Protein AF-A0A285JHQ5-F1 (afdb_monomer)

Solvent-accessible surface area (backbone atoms only — not comparable to full-atom values): 15518 Å² total; per-residue (Å²): 133,87,80,84,90,86,87,87,86,83,82,87,71,88,61,82,85,64,54,74,61,33,55,48,28,53,44,24,50,44,35,23,48,50,40,49,52,50,48,45,52,46,36,54,54,38,48,73,76,44,77,86,78,56,88,68,65,79,71,80,56,65,65,57,46,53,42,34,40,70,33,60,70,28,55,61,72,56,48,54,49,52,37,74,74,29,68,72,54,52,73,59,41,71,87,83,78,69,83,89,55,71,81,44,57,68,53,52,48,54,50,50,53,50,26,52,50,26,45,51,53,33,68,74,37,58,59,44,80,75,73,85,81,42,74,65,58,51,50,51,52,50,53,53,48,54,49,49,55,44,49,54,53,55,71,60,34,46,22,38,33,37,27,32,72,41,58,53,86,76,50,52,74,71,60,55,66,73,53,74,56,94,82,69,82,62,61,50,28,34,36,54,43,33,25,66,62,48,84,70,68,57,55,40,80,52,98,62,86,70,51,74,70,50,60,74,73,44,80,64,44,30,39,39,31,18,29,86,83,72,43,82,72,47,75,33,48,53,80,76,29,47,69,54,48,66,74,64,58,74,63,41,31,32,47,49,98,88,63,50,82,45,76,112

Mean predicted aligned error: 16.33 Å

Structure (mmCIF, N/CA/C/O backbone):
data_AF-A0A285JHQ5-F1
#
_entry.id   AF-A0A285JHQ5-F1
#
loop_
_atom_site.group_PDB
_atom_site.id
_atom_site.type_symbol
_atom_site.label_atom_id
_atom_site.label_alt_id
_atom_site.label_comp_id
_atom_site.label_asym_id
_atom_site.label_entity_id
_atom_site.label_seq_id
_atom_site.pdbx_PDB_ins_code
_atom_site.Cartn_x
_atom_site.Cartn_y
_atom_site.Cartn_z
_atom_site.occupancy
_atom_site.B_iso_or_equiv
_atom_site.auth_seq_id
_atom_site.auth_comp_id
_atom_site.auth_asym_id
_atom_site.auth_atom_id
_atom_site.pdbx_PDB_model_num
ATOM 1 N N . MET A 1 1 ? -8.133 -3.133 57.552 1.00 30.38 1 MET A N 1
ATOM 2 C CA . MET A 1 1 ? -9.496 -2.631 57.273 1.00 30.38 1 MET A CA 1
ATOM 3 C C . MET A 1 1 ? -9.340 -1.215 56.734 1.00 30.38 1 MET A C 1
ATOM 5 O O . MET A 1 1 ? -8.815 -0.382 57.449 1.00 30.38 1 MET A O 1
ATOM 9 N N . THR A 1 2 ? -9.403 -1.037 55.405 1.00 29.45 2 THR A N 1
ATOM 10 C CA . THR A 1 2 ? -10.588 -0.487 54.691 1.00 29.45 2 THR A CA 1
ATOM 11 C C . THR A 1 2 ? -10.845 0.960 55.140 1.00 29.45 2 THR A C 1
ATOM 13 O O . THR A 1 2 ? -11.170 1.160 56.296 1.00 29.45 2 THR A O 1
ATOM 16 N N . MET A 1 3 ? -10.709 2.015 54.336 1.00 29.44 3 MET A N 1
ATOM 17 C CA . MET A 1 3 ? -11.160 2.192 52.958 1.00 29.44 3 MET A CA 1
ATOM 18 C C . MET A 1 3 ? -10.615 3.519 52.389 1.00 29.44 3 MET A C 1
ATOM 20 O O . MET A 1 3 ? -10.555 4.515 53.097 1.00 29.44 3 MET A O 1
ATOM 24 N N . ILE A 1 4 ? -10.337 3.486 51.083 1.00 30.64 4 ILE A N 1
ATOM 25 C CA . ILE A 1 4 ? -10.796 4.435 50.053 1.00 30.64 4 ILE A CA 1
ATOM 26 C C . ILE A 1 4 ? -10.332 5.888 50.190 1.00 30.64 4 ILE A C 1
ATOM 28 O O . ILE A 1 4 ? -10.895 6.687 50.928 1.00 30.64 4 ILE A O 1
ATOM 32 N N . ALA A 1 5 ? -9.393 6.242 49.314 1.00 27.33 5 ALA A N 1
ATOM 33 C CA . ALA A 1 5 ? -9.294 7.575 48.744 1.00 27.33 5 ALA A CA 1
ATOM 34 C C . ALA A 1 5 ? -10.379 7.746 47.661 1.00 27.33 5 ALA A C 1
ATOM 36 O O . ALA A 1 5 ? -10.398 6.965 46.705 1.00 27.33 5 ALA A O 1
ATOM 37 N N . PRO A 1 6 ? -11.255 8.759 47.754 1.00 39.59 6 PRO A N 1
ATOM 38 C CA . PRO A 1 6 ? -12.067 9.188 46.631 1.00 39.59 6 PRO A CA 1
ATOM 39 C C . PRO A 1 6 ? -11.748 10.652 46.341 1.00 39.59 6 PRO A C 1
ATOM 41 O O . PRO A 1 6 ? -12.179 11.506 47.097 1.00 39.59 6 PRO A O 1
ATOM 44 N N . LEU A 1 7 ? -11.004 10.967 45.279 1.00 27.59 7 LEU A N 1
ATOM 45 C CA . LEU A 1 7 ? -11.011 12.320 44.698 1.00 27.59 7 LEU A CA 1
ATOM 46 C C . LEU A 1 7 ? -10.253 12.349 43.370 1.00 27.59 7 LEU A C 1
ATOM 48 O O . LEU A 1 7 ? -9.163 12.892 43.264 1.00 27.59 7 LEU A O 1
ATOM 52 N N . LEU A 1 8 ? -10.872 11.782 42.336 1.00 28.70 8 LEU A N 1
ATOM 53 C CA . LEU A 1 8 ? -10.667 12.217 40.953 1.00 28.70 8 LEU A CA 1
ATOM 54 C C . LEU A 1 8 ? -12.023 12.202 40.239 1.00 28.70 8 LEU A C 1
ATOM 56 O O . LEU A 1 8 ? -12.326 11.342 39.416 1.00 28.70 8 LEU A O 1
ATOM 60 N N . LEU A 1 9 ? -12.860 13.174 40.604 1.00 32.28 9 LEU A N 1
ATOM 61 C CA . LEU A 1 9 ? -13.978 13.636 39.789 1.00 32.28 9 LEU A CA 1
ATOM 62 C C . LEU A 1 9 ? -13.569 14.972 39.178 1.00 32.28 9 LEU A C 1
ATOM 64 O O . LEU A 1 9 ? -13.591 15.997 39.853 1.00 32.28 9 LEU A O 1
ATOM 68 N N . SER A 1 10 ? -13.175 14.955 37.909 1.00 25.52 10 SER A N 1
ATOM 69 C CA . SER A 1 10 ? -13.481 16.011 36.936 1.00 25.52 10 SER A CA 1
ATOM 70 C C . SER A 1 10 ? -12.801 15.684 35.611 1.00 25.52 10 SER A C 1
ATOM 72 O O . SER A 1 10 ? -11.583 15.714 35.513 1.00 25.52 10 SER A O 1
ATOM 74 N N . LEU A 1 11 ? -13.606 15.341 34.601 1.00 27.91 11 LEU A N 1
ATOM 75 C CA . LEU A 1 11 ? -13.552 15.904 33.244 1.00 27.91 11 LEU A CA 1
ATOM 76 C C . LEU A 1 11 ? -14.603 15.199 32.374 1.00 27.91 11 LEU A C 1
ATOM 78 O O . LEU A 1 11 ? -14.501 14.024 32.023 1.00 27.91 11 LEU A O 1
ATOM 82 N N . ALA A 1 12 ? -15.652 15.955 32.069 1.00 28.86 12 ALA A N 1
ATOM 83 C CA . ALA A 1 12 ? -16.793 15.558 31.265 1.00 28.86 12 ALA A CA 1
ATOM 84 C C . ALA A 1 12 ? -16.414 15.393 29.775 1.00 28.86 12 ALA A C 1
ATOM 86 O O . ALA A 1 12 ? -16.004 16.334 29.103 1.00 28.86 12 ALA A O 1
ATOM 87 N N . ILE A 1 13 ? -16.482 14.146 29.301 1.00 46.97 13 ILE A N 1
ATOM 88 C CA . ILE A 1 13 ? -17.146 13.621 28.088 1.00 46.97 13 ILE A CA 1
ATOM 89 C C . ILE A 1 13 ? -17.412 14.650 26.954 1.00 46.97 13 ILE A C 1
ATOM 91 O O . ILE A 1 13 ? -18.090 15.652 27.124 1.00 46.97 13 ILE A O 1
ATOM 95 N N . SER A 1 14 ? -16.960 14.418 25.717 1.00 36.69 14 SER A N 1
ATOM 96 C CA . SER A 1 14 ? -17.721 13.529 24.821 1.00 36.69 14 SER A CA 1
ATOM 97 C C . SER A 1 14 ? -16.969 12.303 24.306 1.00 36.69 14 SER A C 1
ATOM 99 O O . SER A 1 14 ? -16.786 12.108 23.114 1.00 36.69 14 SER A O 1
ATOM 101 N N . THR A 1 15 ? -16.607 11.431 25.250 1.00 46.28 15 THR A N 1
ATOM 102 C CA . THR A 1 15 ? -16.645 9.958 25.137 1.00 46.28 15 THR A CA 1
ATOM 103 C C . THR A 1 15 ? -18.078 9.442 25.356 1.00 46.28 15 THR A C 1
ATOM 105 O O . THR A 1 15 ? -18.289 8.473 26.086 1.00 46.28 15 THR A O 1
ATOM 108 N N . ALA A 1 16 ? -19.087 10.154 24.844 1.00 42.16 16 ALA A N 1
ATOM 109 C CA . ALA A 1 16 ? -20.485 9.863 25.137 1.00 42.16 16 ALA A CA 1
ATOM 110 C C . ALA A 1 16 ? -20.847 8.544 24.442 1.00 42.16 16 ALA A C 1
ATOM 112 O O . ALA A 1 16 ? -21.148 8.532 23.255 1.00 42.16 16 ALA A O 1
ATOM 113 N N . GLY A 1 17 ? -20.707 7.430 25.166 1.00 54.00 17 GLY A N 1
ATOM 114 C CA . GLY A 1 17 ? -20.997 6.082 24.677 1.00 54.00 17 GLY A CA 1
ATOM 115 C C . GLY A 1 17 ? -19.965 5.006 25.030 1.00 54.00 17 GLY A C 1
ATOM 116 O O . GLY A 1 17 ? -20.356 3.846 25.073 1.00 54.00 17 GLY A O 1
ATOM 117 N N . TYR A 1 18 ? -18.703 5.353 25.331 1.00 61.62 18 TYR A N 1
ATOM 118 C CA . TYR A 1 18 ? -17.662 4.358 25.646 1.00 61.62 18 TYR A CA 1
ATOM 119 C C . TYR A 1 18 ? -17.408 4.228 27.152 1.00 61.62 18 TYR A C 1
ATOM 121 O O . TYR A 1 18 ? -17.167 5.207 27.860 1.00 61.62 18 TYR A O 1
ATOM 129 N N . SER A 1 19 ? -17.426 2.992 27.629 1.00 75.38 19 SER A N 1
ATOM 130 C CA . SER A 1 19 ? -17.035 2.564 28.966 1.00 75.38 19 SER A CA 1
ATOM 131 C C . SER A 1 19 ? -15.514 2.612 29.170 1.00 75.38 19 SER A C 1
ATOM 133 O O . SER A 1 19 ? -14.720 2.699 28.233 1.00 75.38 19 SER A O 1
ATOM 135 N N . GLN A 1 20 ? -15.082 2.546 30.432 1.00 75.62 20 GLN A N 1
ATOM 136 C CA . GLN A 1 20 ? -13.658 2.579 30.789 1.00 75.62 20 GLN A CA 1
ATOM 137 C C . GLN A 1 20 ? -12.866 1.396 30.216 1.00 75.62 20 GLN A C 1
ATOM 139 O O . GLN A 1 20 ? -11.702 1.566 29.862 1.00 75.62 20 GLN A O 1
ATOM 144 N N . SER A 1 21 ? -13.476 0.214 30.097 1.00 79.19 21 SER A N 1
ATOM 145 C CA . SER A 1 21 ? -12.841 -0.939 29.449 1.00 79.19 21 SER A CA 1
ATOM 146 C C . SER A 1 21 ? -12.605 -0.679 27.963 1.00 79.19 21 SER A C 1
ATOM 148 O O . SER A 1 21 ? -11.513 -0.936 27.475 1.00 79.19 21 SER A O 1
ATOM 150 N N . GLU A 1 22 ? -13.566 -0.074 27.268 1.00 78.50 22 GLU A N 1
ATOM 151 C CA . GLU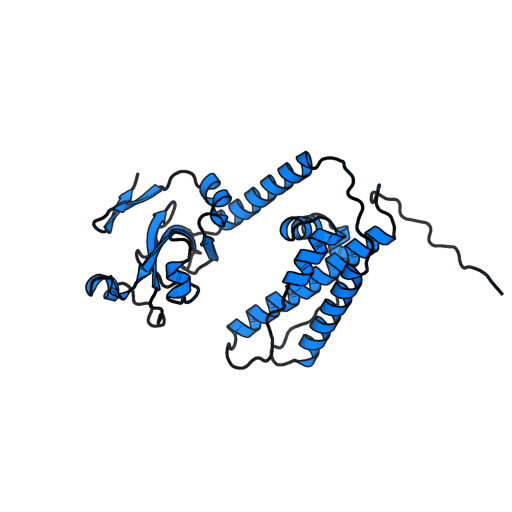 A 1 22 ? -13.452 0.256 25.841 1.00 78.50 22 GLU A CA 1
ATOM 152 C C . GLU A 1 22 ? -12.386 1.321 25.578 1.00 78.50 22 GLU A C 1
ATOM 154 O O . GLU A 1 22 ? -11.638 1.241 24.605 1.00 78.50 22 GLU A O 1
ATOM 159 N N . LEU A 1 23 ? -12.252 2.293 26.484 1.00 80.50 23 LEU A N 1
ATOM 160 C CA . LEU A 1 23 ? -11.166 3.268 26.420 1.00 80.50 23 LEU A CA 1
ATOM 161 C C . LEU A 1 23 ? -9.786 2.622 26.595 1.00 80.50 23 LEU A C 1
ATOM 163 O O . LEU A 1 23 ? -8.839 3.100 25.971 1.00 80.50 23 LEU A O 1
ATOM 167 N N . ARG A 1 24 ? -9.668 1.559 27.403 1.00 83.56 24 ARG A N 1
ATOM 168 C CA . ARG A 1 24 ? -8.423 0.782 27.528 1.00 83.56 24 ARG A CA 1
ATOM 169 C C . ARG A 1 24 ? -8.156 -0.050 26.279 1.00 83.56 24 ARG A C 1
ATOM 171 O O . ARG A 1 24 ? -7.037 -0.026 25.792 1.00 83.56 24 ARG A O 1
ATOM 178 N N . THR A 1 25 ? -9.171 -0.694 25.705 1.00 85.75 25 THR A N 1
ATOM 179 C CA . THR A 1 25 ? -9.035 -1.412 24.425 1.00 85.75 25 THR A CA 1
ATOM 180 C C . THR A 1 25 ? -8.523 -0.483 23.321 1.00 85.75 25 THR A C 1
ATOM 182 O O . THR A 1 25 ? -7.573 -0.810 22.614 1.00 85.75 25 THR A O 1
ATOM 185 N N . LEU A 1 26 ? -9.088 0.727 23.219 1.00 85.44 26 LEU A N 1
ATOM 186 C CA . LEU A 1 26 ? -8.612 1.752 22.285 1.00 85.44 26 LEU A CA 1
ATOM 187 C C . LEU A 1 26 ? -7.176 2.199 22.585 1.00 85.44 26 LEU A C 1
ATOM 189 O O . LEU A 1 26 ? -6.418 2.455 21.656 1.00 85.44 26 LEU A O 1
ATOM 193 N N . GLN A 1 27 ? -6.795 2.288 23.861 1.00 87.44 27 GLN A N 1
ATOM 194 C CA . GLN A 1 27 ? -5.430 2.623 24.268 1.00 87.44 27 GLN A CA 1
ATOM 195 C C . GLN A 1 27 ? -4.426 1.561 23.803 1.00 87.44 27 GLN A C 1
ATOM 197 O O . GLN A 1 27 ? -3.434 1.919 23.174 1.00 87.44 27 GLN A O 1
ATOM 202 N N . TYR A 1 28 ? -4.709 0.277 24.041 1.00 89.56 28 TYR A N 1
ATOM 203 C CA . TYR A 1 28 ? -3.842 -0.824 23.607 1.00 89.56 28 TYR A CA 1
ATOM 204 C C . TYR A 1 28 ? -3.674 -0.847 22.085 1.00 89.56 28 TYR A C 1
ATOM 206 O O . TYR A 1 28 ? -2.571 -1.046 21.580 1.00 89.56 28 TYR A O 1
ATOM 214 N N . ALA A 1 29 ? -4.740 -0.552 21.334 1.00 89.62 29 ALA A N 1
ATOM 215 C CA . ALA A 1 29 ? -4.661 -0.436 19.881 1.00 89.62 29 ALA A CA 1
ATOM 216 C C . ALA A 1 29 ? -3.812 0.760 19.416 1.00 89.62 29 ALA A C 1
ATOM 218 O O . ALA A 1 29 ? -3.036 0.630 18.470 1.00 89.62 29 ALA A O 1
ATOM 219 N N . VAL A 1 30 ? -3.928 1.921 20.076 1.00 90.44 30 VAL A N 1
ATOM 220 C CA . VAL A 1 30 ? -3.111 3.112 19.768 1.00 90.44 30 VAL A CA 1
ATOM 221 C C . VAL A 1 30 ? -1.638 2.854 20.062 1.00 90.44 30 VAL A C 1
ATOM 223 O O . VAL A 1 30 ? -0.790 3.189 19.237 1.00 90.44 30 VAL A O 1
ATOM 226 N N . ASN A 1 31 ? -1.337 2.224 21.195 1.00 90.88 31 ASN A N 1
ATOM 227 C CA . ASN A 1 31 ? 0.025 1.863 21.573 1.00 90.88 31 ASN A CA 1
ATOM 228 C C . ASN A 1 31 ? 0.623 0.847 20.599 1.00 90.88 31 ASN A C 1
ATOM 230 O O . ASN A 1 31 ? 1.715 1.069 20.082 1.00 90.88 31 ASN A O 1
ATOM 234 N N . SER A 1 32 ? -0.124 -0.220 20.292 1.00 91.31 32 SER A N 1
ATOM 235 C CA . SER A 1 32 ? 0.283 -1.243 19.321 1.00 91.31 32 SER A CA 1
ATOM 236 C C . SER A 1 32 ? 0.621 -0.612 17.971 1.00 91.31 32 SER A C 1
ATOM 238 O O . SER A 1 32 ? 1.670 -0.904 17.408 1.00 91.31 32 SER A O 1
ATOM 240 N N . TYR A 1 33 ? -0.214 0.319 17.494 1.00 91.31 33 TYR A N 1
ATOM 241 C CA . TYR A 1 33 ? 0.040 1.055 16.257 1.00 91.31 33 TYR A CA 1
ATOM 242 C C . TYR A 1 33 ? 1.287 1.942 16.317 1.00 91.31 33 TYR A C 1
ATOM 244 O O . TYR A 1 33 ? 2.062 1.987 15.362 1.00 91.31 33 TYR A O 1
ATOM 252 N N . ALA A 1 34 ? 1.483 2.671 17.417 1.00 89.69 34 ALA A N 1
ATOM 253 C CA . ALA A 1 34 ? 2.639 3.544 17.574 1.00 89.69 34 ALA A CA 1
ATOM 254 C C . ALA A 1 34 ? 3.946 2.737 17.545 1.00 89.69 34 ALA A C 1
ATOM 256 O O . ALA A 1 34 ? 4.858 3.075 16.786 1.00 89.69 34 ALA A O 1
ATOM 257 N N . TYR A 1 35 ? 4.004 1.631 18.296 1.00 91.25 35 TYR A N 1
ATOM 258 C CA . TYR A 1 35 ? 5.162 0.741 18.300 1.00 91.25 35 TYR A CA 1
ATOM 259 C C . TYR A 1 35 ? 5.356 0.039 16.947 1.00 91.25 35 TYR A C 1
ATOM 261 O O . TYR A 1 35 ? 6.471 0.048 16.426 1.00 91.25 35 TYR A O 1
ATOM 269 N N . SER A 1 36 ? 4.295 -0.490 16.320 1.00 91.00 36 SER A N 1
ATOM 270 C CA . SER A 1 36 ? 4.401 -1.149 15.008 1.00 91.00 36 SER A CA 1
ATOM 271 C C . SER A 1 36 ? 4.904 -0.199 13.924 1.00 91.00 36 SER A C 1
ATOM 273 O O . SER A 1 36 ? 5.753 -0.566 13.115 1.00 91.00 36 SER A O 1
ATOM 275 N N . ASN A 1 37 ? 4.394 1.038 13.905 1.00 88.31 37 ASN A N 1
ATOM 276 C CA . ASN A 1 37 ? 4.802 2.043 12.931 1.00 88.31 37 ASN A CA 1
ATOM 277 C C . ASN A 1 37 ? 6.274 2.432 13.117 1.00 88.31 37 ASN A C 1
ATOM 279 O O . ASN A 1 37 ? 6.995 2.566 12.133 1.00 88.31 37 ASN A O 1
ATOM 283 N N . ALA A 1 38 ? 6.736 2.577 14.359 1.00 87.75 38 ALA A N 1
ATOM 284 C CA . ALA A 1 38 ? 8.135 2.875 14.630 1.00 87.75 38 ALA A CA 1
ATOM 285 C C . ALA A 1 38 ? 9.074 1.722 14.250 1.00 87.75 38 ALA A C 1
ATOM 287 O O . ALA A 1 38 ? 10.107 1.969 13.634 1.00 87.75 38 ALA A O 1
ATOM 288 N N . LEU A 1 39 ? 8.702 0.473 14.556 1.00 89.19 39 LEU A N 1
ATOM 289 C CA . LEU A 1 39 ? 9.467 -0.717 14.166 1.00 89.19 39 LEU A CA 1
ATOM 290 C C . LEU A 1 39 ? 9.560 -0.852 12.640 1.00 89.19 39 LEU A C 1
ATOM 292 O O . LEU A 1 39 ? 10.637 -1.123 12.116 1.00 89.19 39 LEU A O 1
ATOM 296 N N . GLU A 1 40 ? 8.459 -0.619 11.918 1.00 88.94 40 GLU A N 1
ATOM 297 C CA . GLU A 1 40 ? 8.442 -0.666 10.451 1.00 88.94 40 GLU A CA 1
ATOM 298 C C . GLU A 1 40 ? 9.303 0.457 9.854 1.00 88.94 40 GLU A C 1
ATOM 300 O O . GLU A 1 40 ? 10.140 0.188 8.998 1.00 88.94 40 GLU A O 1
ATOM 305 N N . GLN A 1 41 ? 9.158 1.701 10.327 1.00 86.38 41 GLN A N 1
ATOM 306 C CA . GLN A 1 41 ? 9.987 2.824 9.869 1.00 86.38 41 GLN A CA 1
ATOM 307 C C . GLN A 1 41 ? 11.475 2.574 10.130 1.00 86.38 41 GLN A C 1
ATOM 309 O O . GLN A 1 41 ? 12.303 2.797 9.249 1.00 86.38 41 GLN A O 1
ATOM 314 N N . PHE A 1 42 ? 11.813 2.071 11.316 1.00 86.88 42 PHE A N 1
ATOM 315 C CA . PHE A 1 42 ? 13.184 1.748 11.679 1.00 86.88 42 PHE A CA 1
ATOM 316 C C . PHE A 1 42 ? 13.761 0.624 10.810 1.00 86.88 42 PHE A C 1
ATOM 318 O O . PHE A 1 42 ? 14.861 0.771 10.283 1.00 86.88 42 PHE A O 1
ATOM 325 N N . TYR A 1 43 ? 12.999 -0.449 10.572 1.00 87.00 43 TYR A N 1
ATOM 326 C CA . TYR A 1 43 ? 13.397 -1.522 9.660 1.00 87.00 43 TYR A CA 1
ATOM 327 C C . TYR A 1 43 ? 13.682 -0.999 8.244 1.00 87.00 43 TYR A C 1
ATOM 329 O O . TYR A 1 43 ? 14.723 -1.325 7.676 1.00 87.00 43 TYR A O 1
ATOM 337 N N . GLN A 1 44 ? 12.804 -0.153 7.689 1.00 84.94 44 GLN A N 1
ATOM 338 C CA . GLN A 1 44 ? 13.016 0.440 6.361 1.00 84.94 44 GLN A CA 1
ATOM 339 C C . GLN A 1 44 ? 14.271 1.323 6.321 1.00 84.94 44 GLN A C 1
ATOM 341 O O . GLN A 1 44 ? 15.037 1.244 5.363 1.00 84.94 44 GLN A O 1
ATOM 346 N N . ASN A 1 45 ? 14.516 2.118 7.367 1.00 84.88 45 ASN A N 1
ATOM 347 C CA . ASN A 1 45 ? 15.712 2.955 7.464 1.00 84.88 45 ASN A CA 1
ATOM 348 C C . ASN A 1 45 ? 16.995 2.109 7.520 1.00 84.88 45 ASN A C 1
ATOM 350 O O . ASN A 1 45 ? 17.952 2.404 6.810 1.00 84.88 45 ASN A O 1
ATOM 354 N N . CYS A 1 46 ? 17.015 1.034 8.312 1.00 83.12 46 CYS A N 1
ATOM 355 C CA . CYS A 1 46 ? 18.180 0.152 8.408 1.00 83.12 46 CYS A CA 1
ATOM 356 C C . CYS A 1 46 ? 18.432 -0.623 7.112 1.00 83.12 46 CYS A C 1
ATOM 358 O O . CYS A 1 46 ? 19.573 -0.723 6.668 1.00 83.12 46 CYS A O 1
ATOM 360 N N . LEU A 1 47 ? 17.373 -1.095 6.448 1.00 82.19 47 LEU A N 1
ATOM 361 C CA . LEU A 1 47 ? 17.482 -1.783 5.160 1.00 82.19 47 LEU A CA 1
ATOM 362 C C . LEU A 1 47 ? 18.049 -0.879 4.050 1.00 82.19 47 LEU A C 1
ATOM 364 O O . LEU A 1 47 ? 18.710 -1.374 3.142 1.00 82.19 47 LEU A O 1
ATOM 368 N N . GLN A 1 48 ? 17.813 0.434 4.114 1.00 79.62 48 GLN A N 1
ATOM 369 C CA . GLN A 1 48 ? 18.408 1.398 3.181 1.00 79.62 48 GLN A CA 1
ATOM 370 C C . GLN A 1 48 ? 19.895 1.666 3.444 1.00 79.62 48 GLN A C 1
ATOM 372 O O . GLN A 1 48 ? 20.609 2.022 2.508 1.00 79.62 48 GLN A O 1
ATOM 377 N N . LEU A 1 49 ? 20.354 1.530 4.690 1.00 76.69 49 LEU A N 1
ATOM 378 C CA . LEU A 1 49 ? 21.741 1.799 5.074 1.00 76.69 49 LEU A CA 1
ATOM 379 C C . LEU A 1 49 ? 22.671 0.627 4.730 1.00 76.69 49 LEU A C 1
ATOM 381 O O . LEU A 1 49 ? 23.739 0.856 4.171 1.00 76.69 49 LEU A O 1
ATOM 385 N N . ASP A 1 50 ? 22.257 -0.607 5.031 1.00 71.44 50 ASP A N 1
ATOM 386 C CA . ASP A 1 50 ? 22.995 -1.833 4.699 1.00 71.44 50 ASP A CA 1
ATOM 387 C C . ASP A 1 50 ? 22.054 -3.063 4.743 1.00 71.44 50 ASP A C 1
ATOM 389 O O . ASP A 1 50 ? 21.683 -3.533 5.823 1.00 71.44 50 ASP A O 1
ATOM 393 N N . PRO A 1 51 ? 21.646 -3.616 3.586 1.00 63.78 51 PRO A N 1
ATOM 394 C CA . PRO A 1 51 ? 20.728 -4.754 3.521 1.00 63.78 51 PRO A CA 1
ATOM 395 C C . PRO A 1 51 ? 21.273 -6.067 4.106 1.00 63.78 51 PRO A C 1
ATOM 397 O O . PRO A 1 51 ? 20.477 -6.966 4.384 1.00 63.78 51 PRO A O 1
ATOM 400 N N . GLU A 1 52 ? 22.597 -6.218 4.251 1.00 58.12 52 GLU A N 1
ATOM 401 C CA . GLU A 1 52 ? 23.239 -7.495 4.602 1.00 58.12 52 GLU A CA 1
ATOM 402 C C . GLU A 1 52 ? 23.754 -7.553 6.050 1.00 58.12 52 GLU A C 1
ATOM 404 O O . GLU A 1 52 ? 24.011 -8.648 6.555 1.00 58.12 52 GLU A O 1
ATOM 409 N N . GLN A 1 53 ? 23.877 -6.414 6.743 1.00 56.72 53 GLN A N 1
ATOM 410 C CA . GLN A 1 53 ? 24.529 -6.358 8.062 1.00 56.72 53 GLN A CA 1
ATOM 411 C C . GLN A 1 53 ? 23.602 -6.277 9.280 1.00 56.72 53 GLN A C 1
ATOM 413 O O . GLN A 1 53 ? 24.072 -6.507 10.396 1.00 56.72 53 GLN A O 1
ATOM 418 N N . TYR A 1 54 ? 22.306 -5.993 9.130 1.00 62.41 54 TYR A N 1
ATOM 419 C CA . TYR A 1 54 ? 21.466 -5.717 10.302 1.00 62.41 54 TYR A CA 1
ATOM 420 C C . TYR A 1 54 ? 20.604 -6.896 10.761 1.00 62.41 54 TYR A C 1
ATOM 422 O O . TYR A 1 54 ? 19.928 -7.569 9.987 1.00 62.41 54 TYR A O 1
ATOM 430 N N . MET A 1 55 ? 20.568 -7.095 12.082 1.00 63.00 55 MET A N 1
ATOM 431 C CA . MET A 1 55 ? 19.771 -8.130 12.758 1.00 63.00 55 MET A CA 1
ATOM 432 C C . MET A 1 55 ? 18.294 -7.731 12.957 1.00 63.00 55 MET A C 1
ATOM 434 O O . MET A 1 55 ? 17.537 -8.443 13.619 1.00 63.00 55 MET A O 1
ATOM 438 N N . VAL A 1 56 ? 17.873 -6.591 12.401 1.00 72.75 56 VAL A N 1
ATOM 439 C CA . VAL A 1 56 ? 16.519 -6.042 12.532 1.00 72.75 56 VAL A CA 1
ATOM 440 C C . VAL A 1 56 ? 15.579 -6.773 11.575 1.00 72.75 56 VAL A C 1
ATOM 442 O O . VAL A 1 56 ? 15.764 -6.759 10.359 1.00 72.75 56 VAL A O 1
ATOM 445 N N . LYS A 1 57 ? 14.545 -7.420 12.114 1.00 76.69 57 LYS A N 1
ATOM 446 C CA . LYS A 1 57 ? 13.527 -8.111 11.312 1.00 76.69 57 LYS A CA 1
ATOM 447 C C . LYS A 1 57 ? 12.356 -7.187 11.022 1.00 76.69 57 LYS A C 1
ATOM 449 O O . LYS A 1 57 ? 12.006 -6.349 11.841 1.00 76.69 57 LYS A O 1
ATOM 454 N N . LYS A 1 58 ? 11.693 -7.393 9.887 1.00 80.00 58 LYS A N 1
ATOM 455 C CA . LYS A 1 58 ? 10.417 -6.730 9.624 1.00 80.00 58 LYS A CA 1
ATOM 456 C C . LYS A 1 58 ? 9.379 -7.174 10.672 1.00 80.00 58 LYS A C 1
ATOM 458 O O . LYS A 1 58 ? 9.221 -8.387 10.842 1.00 80.00 58 LYS A O 1
ATOM 463 N N . PRO A 1 59 ? 8.668 -6.254 11.346 1.00 78.00 59 PRO A N 1
ATOM 464 C CA . PRO A 1 59 ? 7.588 -6.629 12.254 1.00 78.00 59 PRO A CA 1
ATOM 465 C C . PRO A 1 59 ? 6.416 -7.250 11.473 1.00 78.00 59 PRO A C 1
ATOM 467 O O . PRO A 1 59 ? 5.994 -6.729 10.438 1.00 78.00 59 PRO A O 1
ATOM 470 N N . ASP A 1 60 ? 5.875 -8.372 11.960 1.00 79.00 60 ASP A N 1
ATOM 471 C CA . ASP A 1 60 ? 4.649 -8.951 11.403 1.00 79.00 60 ASP A CA 1
ATOM 472 C C . ASP A 1 60 ? 3.418 -8.275 12.021 1.00 79.00 60 ASP A C 1
ATOM 474 O O . ASP A 1 60 ? 3.022 -8.537 13.157 1.00 79.00 60 ASP A O 1
ATOM 478 N N . ASN A 1 61 ? 2.791 -7.396 11.245 1.00 85.94 61 ASN A N 1
ATOM 479 C CA . ASN A 1 61 ? 1.610 -6.644 11.669 1.00 85.94 61 ASN A CA 1
ATOM 480 C C . ASN A 1 61 ? 0.288 -7.360 11.336 1.00 85.94 61 ASN A C 1
ATOM 482 O O . ASN A 1 61 ? -0.790 -6.814 11.568 1.00 85.94 61 ASN A O 1
ATOM 486 N N . THR A 1 62 ? 0.332 -8.597 10.827 1.00 84.62 62 THR A N 1
ATOM 487 C CA . THR A 1 62 ? -0.877 -9.360 10.475 1.00 84.62 62 THR A CA 1
ATOM 488 C C . THR A 1 62 ? -1.753 -9.611 11.702 1.00 84.62 62 THR A C 1
ATOM 490 O O . THR A 1 62 ? -2.969 -9.413 11.655 1.00 84.62 62 THR A O 1
ATOM 493 N N . ARG A 1 63 ? -1.137 -9.977 12.836 1.00 84.31 63 ARG A N 1
ATOM 494 C CA . ARG A 1 63 ? -1.845 -10.173 14.112 1.00 84.31 63 ARG A CA 1
ATOM 495 C C . ARG A 1 63 ? -2.516 -8.885 14.578 1.00 84.31 63 ARG A C 1
ATOM 497 O O . ARG A 1 63 ? -3.686 -8.917 14.946 1.00 84.31 63 ARG A O 1
ATOM 504 N N . PHE A 1 64 ? -1.818 -7.755 14.489 1.00 91.00 64 PHE A N 1
ATOM 505 C CA . PHE A 1 64 ? -2.381 -6.451 14.824 1.00 91.00 64 PHE A CA 1
ATOM 506 C C . PHE A 1 64 ? -3.628 -6.128 13.995 1.00 91.00 64 PHE A C 1
ATOM 508 O O . PHE A 1 64 ? -4.664 -5.774 14.554 1.00 91.00 64 PHE A O 1
ATOM 515 N N . HIS A 1 65 ? -3.564 -6.301 12.672 1.00 89.31 65 HIS A N 1
ATOM 516 C CA . HIS A 1 65 ? -4.697 -6.025 11.786 1.00 89.31 65 HIS A CA 1
ATOM 517 C C . HIS A 1 65 ? -5.920 -6.886 12.124 1.00 89.31 65 HIS A C 1
ATOM 519 O O . HIS A 1 65 ? -7.035 -6.369 12.198 1.00 89.31 65 HIS A O 1
ATOM 525 N N . ASN A 1 66 ? -5.707 -8.174 12.404 1.00 82.69 66 ASN A N 1
ATOM 526 C CA . ASN A 1 66 ? -6.778 -9.075 12.823 1.00 82.69 66 ASN A CA 1
ATOM 527 C C . ASN A 1 66 ? -7.397 -8.634 14.157 1.00 82.69 66 ASN A C 1
ATOM 529 O O . ASN A 1 66 ? -8.618 -8.627 14.299 1.00 82.69 66 ASN A O 1
ATOM 533 N N . LEU A 1 67 ? -6.574 -8.215 15.122 1.00 84.50 67 LEU A N 1
ATOM 534 C CA . LEU A 1 67 ? -7.052 -7.729 16.417 1.00 84.50 67 LEU A CA 1
ATOM 535 C C . LEU A 1 67 ? -7.833 -6.417 16.298 1.00 84.50 67 LEU A C 1
ATOM 537 O O . LEU A 1 67 ? -8.837 -6.254 16.987 1.00 84.50 67 LEU A O 1
ATOM 541 N N . LEU A 1 68 ? -7.453 -5.508 15.396 1.00 86.12 68 LEU A N 1
ATOM 542 C CA . LEU A 1 68 ? -8.252 -4.312 15.108 1.00 86.12 68 LEU A CA 1
ATOM 543 C C . LEU A 1 68 ? -9.648 -4.677 14.586 1.00 86.12 68 LEU A C 1
ATOM 545 O O . LEU A 1 68 ? -10.647 -4.122 15.052 1.00 86.12 68 LEU A O 1
ATOM 549 N N . GLN A 1 69 ? -9.736 -5.644 13.671 1.00 81.44 69 GLN A N 1
ATOM 550 C CA . GLN A 1 69 ? -11.021 -6.118 13.156 1.0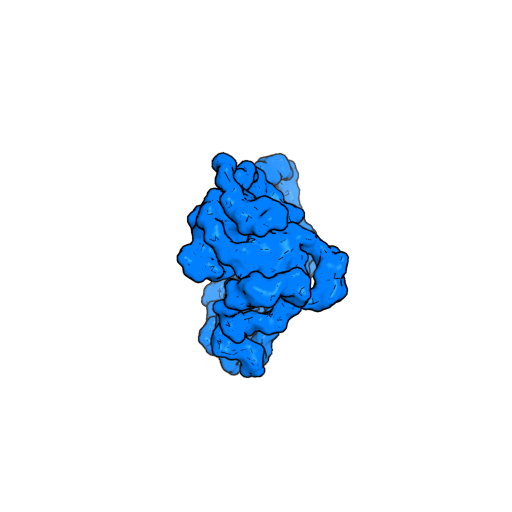0 81.44 69 GLN A CA 1
ATOM 551 C C . GLN A 1 69 ? -11.848 -6.817 14.246 1.00 81.44 69 GLN A C 1
ATOM 553 O O . GLN A 1 69 ? -13.050 -6.587 14.351 1.00 81.44 69 GLN A O 1
ATOM 558 N N . GLN A 1 70 ? -11.225 -7.642 15.087 1.00 80.56 70 GLN A N 1
ATOM 559 C CA . GLN A 1 70 ? -11.925 -8.403 16.127 1.00 80.56 70 GLN A CA 1
ATOM 560 C C . GLN A 1 70 ? -12.381 -7.526 17.299 1.00 80.56 70 GLN A C 1
ATOM 562 O O . GLN A 1 70 ? -13.522 -7.635 17.749 1.00 80.56 70 GLN A O 1
ATOM 567 N N . GLN A 1 71 ? -11.501 -6.652 17.789 1.00 80.38 71 GLN A N 1
ATOM 568 C CA . GLN A 1 71 ? -11.705 -5.904 19.031 1.00 80.38 71 GLN A CA 1
ATOM 569 C C . GLN A 1 71 ? -12.316 -4.526 18.802 1.00 80.38 71 GLN A C 1
ATOM 571 O O . GLN A 1 71 ? -13.059 -4.036 19.650 1.00 80.38 71 GLN A O 1
ATOM 576 N N . LEU A 1 72 ? -12.023 -3.892 17.665 1.00 80.06 72 LEU A N 1
ATOM 577 C CA . LEU A 1 72 ? -12.527 -2.557 17.339 1.00 80.06 72 LEU A CA 1
ATOM 578 C C . LEU A 1 72 ? -13.506 -2.553 16.163 1.00 80.06 72 LEU A C 1
ATOM 580 O O . LEU A 1 72 ? -14.163 -1.538 15.951 1.00 80.06 72 LEU A O 1
ATOM 584 N N . GLN A 1 73 ? -13.624 -3.657 15.413 1.00 77.75 73 GLN A N 1
ATOM 585 C CA . GLN A 1 73 ? -14.391 -3.718 14.159 1.00 77.75 73 GLN A CA 1
ATOM 586 C C . GLN A 1 73 ? -13.931 -2.666 13.143 1.00 77.75 73 GLN A C 1
ATOM 588 O O . GLN A 1 73 ? -14.722 -2.151 12.352 1.00 77.75 73 GLN A O 1
ATOM 593 N N . LEU A 1 74 ? -12.636 -2.340 13.180 1.00 74.62 74 LEU A N 1
ATOM 594 C CA . LEU A 1 74 ? -12.009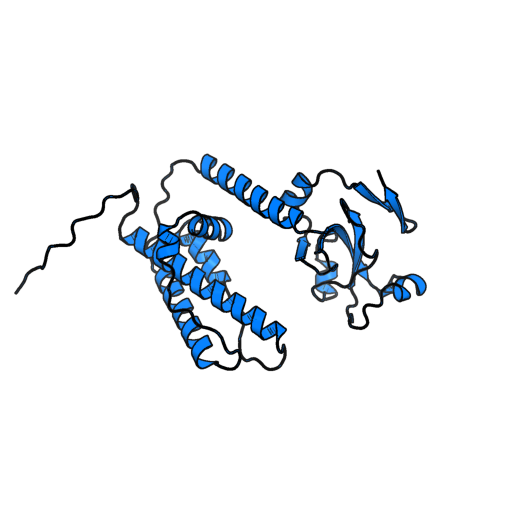 -1.372 12.295 1.00 74.62 74 LEU A CA 1
ATOM 595 C C . LEU A 1 74 ? -10.970 -2.064 11.424 1.00 74.62 74 LEU A C 1
ATOM 597 O O . LEU A 1 74 ? -10.123 -2.808 11.910 1.00 74.62 74 LEU A O 1
ATOM 601 N N . GLU A 1 75 ? -10.991 -1.741 10.136 1.00 75.38 75 GLU A N 1
ATOM 602 C CA . GLU A 1 75 ? -9.847 -1.996 9.261 1.00 75.38 75 GLU A CA 1
ATOM 603 C C . GLU A 1 75 ? -8.679 -1.080 9.644 1.00 75.38 75 GLU A C 1
ATOM 605 O O . GLU A 1 75 ? -8.895 0.051 10.098 1.00 75.38 75 GLU A O 1
ATOM 610 N N . ILE A 1 76 ? -7.442 -1.505 9.368 1.00 77.56 76 ILE A N 1
ATOM 611 C CA . ILE A 1 76 ? -6.234 -0.725 9.693 1.00 77.56 76 ILE A CA 1
ATOM 612 C C . ILE A 1 76 ? -6.315 0.722 9.185 1.00 77.56 76 ILE A C 1
ATOM 614 O O . ILE A 1 76 ? -6.064 1.662 9.933 1.00 77.56 76 ILE A O 1
ATOM 618 N N . ASN A 1 77 ? -6.784 0.934 7.954 1.00 74.50 77 ASN A N 1
ATOM 619 C CA . ASN A 1 77 ? -6.910 2.273 7.369 1.00 74.50 77 ASN A CA 1
ATOM 620 C C . ASN A 1 77 ? -7.919 3.161 8.120 1.00 74.50 77 ASN A C 1
ATOM 622 O O . ASN A 1 77 ? -7.725 4.372 8.242 1.00 74.50 77 ASN A O 1
ATOM 626 N N . GLN A 1 78 ? -8.994 2.566 8.646 1.00 68.12 78 GLN A N 1
ATOM 627 C CA . GLN A 1 78 ? -10.010 3.278 9.426 1.00 68.12 78 GLN A CA 1
ATOM 628 C C . GLN A 1 78 ? -9.458 3.663 10.795 1.00 68.12 78 GLN A C 1
ATOM 630 O O . GLN A 1 78 ? -9.671 4.783 11.267 1.00 68.12 78 GLN A O 1
ATOM 635 N N . PHE A 1 79 ? -8.716 2.742 11.407 1.00 81.69 79 PHE A N 1
ATOM 636 C CA . PHE A 1 79 ? -8.057 2.958 12.680 1.00 81.69 79 PHE A CA 1
ATOM 637 C C . PHE A 1 79 ? -7.015 4.081 12.584 1.00 81.69 79 PHE A C 1
ATOM 639 O O . PHE A 1 79 ? -7.112 5.066 13.315 1.00 81.69 79 PHE A O 1
ATOM 646 N N . VAL A 1 80 ? -6.095 4.005 11.616 1.00 78.62 80 VAL A N 1
ATOM 647 C CA . VAL A 1 80 ? -5.055 5.023 11.383 1.00 78.62 80 VAL A CA 1
ATOM 648 C C . VAL A 1 80 ? -5.667 6.401 11.165 1.00 78.62 80 VAL A C 1
ATOM 650 O O . VAL A 1 80 ? -5.243 7.378 11.787 1.00 78.62 80 VAL A O 1
ATOM 653 N N . SER A 1 81 ? -6.709 6.490 10.334 1.00 68.25 81 SER A N 1
ATOM 654 C CA . SER A 1 81 ? -7.409 7.757 10.141 1.00 68.25 81 SER A CA 1
ATOM 655 C C . SER A 1 81 ? -8.044 8.264 11.433 1.00 68.25 81 SER A C 1
ATOM 657 O O . SER A 1 81 ? -7.962 9.457 11.715 1.00 68.25 81 SER A O 1
ATOM 659 N N . SER A 1 82 ? -8.673 7.384 12.214 1.00 70.25 82 SER A N 1
ATOM 660 C CA . SER A 1 82 ? -9.323 7.760 13.473 1.00 70.25 82 SER A CA 1
ATOM 661 C C . SER A 1 82 ? -8.315 8.308 14.478 1.00 70.25 82 SER A C 1
ATOM 663 O O . SER A 1 82 ? -8.589 9.323 15.120 1.00 70.25 82 SER A O 1
ATOM 665 N N . VAL A 1 83 ? -7.127 7.703 14.561 1.00 75.38 83 VAL A N 1
ATOM 666 C CA . VAL A 1 83 ? -6.014 8.219 15.364 1.00 75.38 83 VAL A CA 1
ATOM 667 C C . VAL A 1 83 ? -5.580 9.587 14.837 1.00 75.38 83 VAL A C 1
ATOM 669 O O . VAL A 1 83 ? -5.573 10.553 15.596 1.00 75.38 83 VAL A O 1
ATOM 672 N N . ALA A 1 84 ? -5.316 9.727 13.535 1.00 69.44 84 ALA A N 1
ATOM 673 C CA . ALA A 1 84 ? -4.849 10.981 12.940 1.00 69.44 84 ALA A CA 1
ATOM 674 C C . ALA A 1 84 ? -5.818 12.160 13.155 1.00 69.44 84 ALA A C 1
ATOM 676 O O . ALA A 1 84 ? -5.391 13.275 13.463 1.00 69.44 84 ALA A O 1
ATOM 677 N N . THR A 1 85 ? -7.128 11.931 13.034 1.00 64.75 85 THR A N 1
ATOM 678 C CA . THR A 1 85 ? -8.142 12.987 13.181 1.00 64.75 85 THR A CA 1
ATOM 679 C C . THR A 1 85 ? -8.545 13.253 14.630 1.00 64.75 85 THR A C 1
ATOM 681 O O . THR A 1 85 ? -9.140 14.291 14.910 1.00 64.75 85 THR A O 1
ATOM 684 N N . ASN A 1 86 ? -8.209 12.364 15.571 1.00 67.69 86 ASN A N 1
ATOM 685 C CA . ASN A 1 86 ? -8.584 12.501 16.975 1.00 67.69 86 ASN A CA 1
ATOM 686 C C . ASN A 1 86 ? -7.373 12.915 17.838 1.00 67.69 86 ASN A C 1
ATOM 688 O O . ASN A 1 86 ? -6.544 12.077 18.196 1.00 67.69 86 ASN A O 1
ATOM 692 N N . PRO A 1 87 ? -7.245 14.202 18.218 1.00 66.25 87 PRO A N 1
ATOM 693 C CA . PRO A 1 87 ? -6.117 14.677 19.023 1.00 66.25 87 PRO A CA 1
ATOM 694 C C . PRO A 1 87 ? -6.002 13.980 20.386 1.00 66.25 87 PRO A C 1
ATOM 696 O O . PRO A 1 87 ? -4.890 13.812 20.872 1.00 66.25 87 PRO A O 1
ATOM 699 N N . LYS A 1 88 ? -7.108 13.499 20.971 1.00 67.31 88 LYS A N 1
ATOM 700 C CA . LYS A 1 88 ? -7.075 12.766 22.248 1.00 67.31 88 LYS A CA 1
ATOM 701 C C . LYS A 1 88 ? -6.480 11.366 22.111 1.00 67.31 88 LYS A C 1
ATOM 703 O O . LYS A 1 88 ? -5.878 10.880 23.057 1.00 67.31 88 LYS A O 1
ATOM 708 N N . LEU A 1 89 ? -6.660 10.718 20.956 1.00 68.62 89 LEU A N 1
ATOM 709 C CA . LEU A 1 89 ? -6.006 9.438 20.664 1.00 68.62 89 LEU A CA 1
ATOM 710 C C . LEU A 1 89 ? -4.528 9.645 20.324 1.00 68.62 89 LEU A C 1
ATOM 712 O O . LEU A 1 89 ? -3.704 8.846 20.739 1.00 68.62 89 LEU A O 1
ATOM 716 N N . ARG A 1 90 ? -4.167 10.747 19.653 1.00 67.50 90 ARG A N 1
ATOM 717 C CA . ARG A 1 90 ? -2.753 11.094 19.413 1.00 67.50 90 ARG A CA 1
ATOM 718 C C . ARG A 1 90 ? -1.983 11.375 20.697 1.00 67.50 90 ARG A C 1
ATOM 720 O O . ARG A 1 90 ? -0.886 10.867 20.851 1.00 67.50 90 ARG A O 1
ATOM 727 N N . GLN A 1 91 ? -2.575 12.119 21.632 1.00 70.50 91 GLN A N 1
ATOM 728 C CA . GLN A 1 91 ? -1.982 12.397 22.951 1.00 70.50 91 GLN A CA 1
ATOM 729 C C . GLN A 1 91 ? -1.790 11.152 23.825 1.00 70.50 91 GLN A C 1
ATOM 731 O O . GLN A 1 91 ? -1.171 11.230 24.877 1.00 70.50 91 GLN A O 1
ATOM 736 N N . ARG A 1 92 ? -2.376 10.023 23.426 1.00 70.31 92 ARG A N 1
ATOM 737 C CA . ARG A 1 92 ? -2.275 8.749 24.129 1.00 70.31 92 ARG A CA 1
ATOM 738 C C . ARG A 1 92 ? -1.166 7.858 23.581 1.00 70.31 92 ARG A C 1
ATOM 740 O O . ARG A 1 92 ? -0.951 6.803 24.162 1.00 70.31 92 ARG A O 1
ATOM 747 N N . ALA A 1 93 ? -0.511 8.230 22.482 1.00 73.50 93 ALA A N 1
ATOM 748 C CA . ALA A 1 93 ? 0.606 7.455 21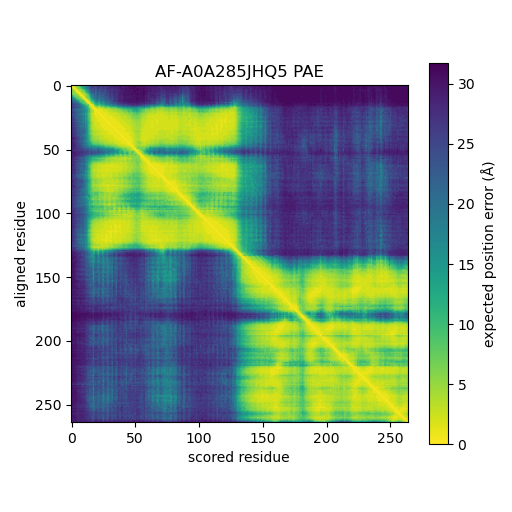.962 1.00 73.50 93 ALA A CA 1
ATOM 749 C C . ALA A 1 93 ? 1.776 7.450 22.971 1.00 73.50 93 ALA A C 1
ATOM 751 O O . ALA A 1 93 ? 1.969 8.449 23.663 1.00 73.50 93 ALA A O 1
ATOM 752 N N . PRO A 1 94 ? 2.549 6.356 23.071 1.00 79.19 94 PRO A N 1
ATOM 753 C CA . PRO A 1 94 ? 3.725 6.306 23.930 1.00 79.19 94 PRO A CA 1
ATOM 754 C C . PRO A 1 94 ? 4.799 7.295 23.458 1.00 79.19 94 PRO A C 1
ATOM 756 O O . PRO A 1 94 ? 5.170 7.291 22.285 1.00 79.19 94 PRO A O 1
ATOM 759 N N . ASP A 1 95 ? 5.340 8.090 24.382 1.00 74.31 95 ASP A N 1
ATOM 760 C CA . ASP A 1 95 ? 6.461 9.009 24.115 1.00 74.31 95 ASP A CA 1
ATOM 761 C C . ASP A 1 95 ? 7.830 8.303 24.157 1.00 74.31 95 ASP A C 1
ATOM 763 O O . ASP A 1 95 ? 8.864 8.889 23.848 1.00 74.31 95 ASP A O 1
ATOM 767 N N . ASP A 1 96 ? 7.864 7.035 24.570 1.00 74.62 96 ASP A N 1
ATOM 768 C CA . ASP A 1 96 ? 9.085 6.312 24.926 1.00 74.62 96 ASP A CA 1
ATOM 769 C C . ASP A 1 96 ? 9.642 5.424 23.803 1.00 74.62 96 ASP A C 1
ATOM 771 O O . ASP A 1 96 ? 10.346 4.438 24.051 1.00 74.62 96 ASP A O 1
ATOM 775 N N . ILE A 1 97 ? 9.337 5.792 22.559 1.00 81.19 97 ILE A N 1
ATOM 776 C CA . ILE A 1 97 ? 9.787 5.102 21.355 1.00 81.19 97 ILE A CA 1
ATOM 777 C C . ILE A 1 97 ? 11.044 5.792 20.823 1.00 81.19 97 ILE A C 1
ATOM 779 O O . ILE A 1 97 ? 10.966 6.828 20.168 1.00 81.19 97 ILE A O 1
ATOM 783 N N . SER A 1 98 ? 12.210 5.206 21.093 1.00 78.69 98 SER A N 1
ATOM 784 C CA . SER A 1 98 ? 13.493 5.686 20.574 1.00 78.69 98 SER A CA 1
ATOM 785 C C . SER A 1 98 ? 14.240 4.544 19.896 1.00 78.69 98 SER A C 1
ATOM 787 O O . SER A 1 98 ? 14.652 3.593 20.557 1.00 78.69 98 SER A O 1
ATOM 789 N N . LEU A 1 99 ? 14.383 4.639 18.573 1.00 83.25 99 LEU A N 1
ATOM 790 C CA . LEU A 1 99 ? 15.137 3.710 17.734 1.00 83.25 99 LEU A CA 1
ATOM 791 C C . LEU A 1 99 ? 15.993 4.532 16.767 1.00 83.25 99 LEU A C 1
ATOM 793 O O . LEU A 1 99 ? 15.484 5.063 15.780 1.00 83.25 99 LEU A O 1
ATOM 797 N N . THR A 1 100 ? 17.276 4.694 17.087 1.00 81.00 100 THR A N 1
ATOM 798 C CA . THR A 1 100 ? 18.191 5.576 16.337 1.00 81.00 100 THR A CA 1
ATOM 799 C C . THR A 1 100 ? 19.384 4.853 15.724 1.00 81.00 100 THR A C 1
ATOM 801 O O . THR A 1 100 ? 19.945 5.361 14.759 1.00 81.00 100 THR A O 1
ATOM 804 N N . ASP A 1 101 ? 19.779 3.695 16.260 1.00 82.81 101 ASP A N 1
ATOM 805 C CA . ASP A 1 101 ? 20.965 2.949 15.823 1.00 82.81 101 ASP A CA 1
ATOM 806 C C . ASP A 1 101 ? 20.592 1.526 15.394 1.00 82.81 101 ASP A C 1
ATOM 808 O O . ASP A 1 101 ? 20.137 0.726 16.209 1.00 82.81 101 ASP A O 1
ATOM 812 N N . CYS A 1 102 ? 20.821 1.207 14.117 1.00 83.00 102 CYS A N 1
ATOM 813 C CA . CYS A 1 102 ? 20.557 -0.100 13.506 1.00 83.00 102 CYS A CA 1
ATOM 814 C C . CYS A 1 102 ? 21.375 -1.255 14.103 1.00 83.00 102 CYS A C 1
ATOM 816 O O . CYS A 1 102 ? 21.006 -2.416 13.922 1.00 83.00 102 CYS A O 1
ATOM 818 N N . ASN A 1 103 ? 22.451 -0.949 14.833 1.00 82.50 103 ASN A N 1
ATOM 819 C CA . ASN A 1 103 ? 23.255 -1.932 15.558 1.00 82.50 103 ASN A CA 1
ATOM 820 C C . ASN A 1 103 ? 22.778 -2.152 17.002 1.00 82.50 103 ASN A C 1
ATOM 822 O O . ASN A 1 103 ? 23.178 -3.132 17.635 1.00 82.50 103 ASN A O 1
ATOM 826 N N . ASP A 1 104 ? 21.916 -1.280 17.535 1.00 84.44 104 ASP A N 1
ATOM 827 C CA . ASP A 1 104 ? 21.388 -1.401 18.894 1.00 84.44 104 ASP A CA 1
ATOM 828 C C . ASP A 1 104 ? 20.219 -2.395 18.942 1.00 84.44 104 ASP A C 1
ATOM 830 O O . ASP A 1 104 ? 19.033 -2.058 19.044 1.00 84.44 104 ASP A O 1
ATOM 834 N N . HIS A 1 105 ? 20.580 -3.676 18.882 1.00 83.25 105 HIS A N 1
ATOM 835 C CA . HIS A 1 105 ? 19.632 -4.777 19.005 1.00 83.25 105 HIS A CA 1
ATOM 836 C C . HIS A 1 105 ? 18.858 -4.731 20.333 1.00 83.25 105 HIS A C 1
ATOM 838 O O . HIS A 1 105 ? 17.704 -5.154 20.385 1.00 83.25 105 HIS A O 1
ATOM 844 N N . ALA A 1 106 ? 19.459 -4.233 21.417 1.00 86.25 106 ALA A N 1
ATOM 845 C CA . ALA A 1 106 ? 18.803 -4.190 22.720 1.00 86.25 106 ALA A CA 1
ATOM 846 C C . ALA A 1 106 ? 17.650 -3.174 22.734 1.00 86.25 106 ALA A C 1
ATOM 848 O O . ALA A 1 106 ? 16.563 -3.490 23.226 1.00 86.25 106 ALA A O 1
ATOM 849 N N . ALA A 1 107 ? 17.852 -1.987 22.153 1.00 86.56 107 ALA A N 1
ATOM 850 C CA . ALA A 1 107 ? 16.788 -1.003 21.979 1.00 86.56 107 ALA A CA 1
ATOM 851 C C . ALA A 1 107 ? 15.682 -1.523 21.052 1.00 86.56 107 ALA A C 1
ATOM 853 O O . ALA A 1 107 ? 14.501 -1.424 21.396 1.00 86.56 107 ALA A O 1
ATOM 854 N N . TYR A 1 108 ? 16.056 -2.144 19.927 1.00 87.81 108 TYR A N 1
ATOM 855 C CA . TYR A 1 108 ? 15.097 -2.758 19.009 1.00 87.81 108 TYR A CA 1
ATOM 856 C C . TYR A 1 108 ? 14.244 -3.832 19.698 1.00 87.81 108 TYR A C 1
ATOM 858 O O . TYR A 1 108 ? 13.014 -3.753 19.675 1.00 87.81 108 TYR A O 1
ATOM 866 N N . GLN A 1 109 ? 14.884 -4.790 20.374 1.00 88.25 109 GLN A N 1
ATOM 867 C CA . GLN A 1 109 ? 14.192 -5.870 21.075 1.00 88.25 109 GLN A CA 1
ATOM 868 C C . GLN A 1 109 ? 13.266 -5.326 22.165 1.00 88.25 109 GLN A C 1
ATOM 870 O O . GLN A 1 109 ? 12.135 -5.776 22.281 1.00 88.25 109 GLN A O 1
ATOM 875 N N . LYS A 1 110 ? 13.687 -4.299 22.910 1.00 90.38 110 LYS A N 1
ATOM 876 C CA . LYS A 1 110 ? 12.846 -3.664 23.932 1.00 90.38 110 LYS A CA 1
ATOM 877 C C . LYS A 1 110 ? 11.568 -3.055 23.348 1.00 90.38 110 LYS A C 1
ATOM 879 O O . LYS A 1 110 ? 10.509 -3.141 23.969 1.00 90.38 110 LYS A O 1
ATOM 884 N N . VAL A 1 111 ? 11.652 -2.405 22.186 1.00 90.62 111 VAL A N 1
ATOM 885 C CA . VAL A 1 111 ? 10.469 -1.849 21.510 1.00 90.62 111 VAL A CA 1
ATOM 886 C C . VAL A 1 111 ? 9.588 -2.969 20.956 1.00 90.62 111 VAL A C 1
ATOM 888 O O . VAL A 1 111 ? 8.367 -2.890 21.079 1.00 90.62 111 VAL A O 1
ATOM 891 N N . LEU A 1 112 ? 10.189 -4.036 20.424 1.00 90.12 112 LEU A N 1
ATOM 892 C CA . LEU A 1 112 ? 9.466 -5.222 19.968 1.00 90.12 112 LEU A CA 1
ATOM 893 C C . LEU A 1 112 ? 8.718 -5.920 21.116 1.00 90.12 112 LEU A C 1
ATOM 895 O O . LEU A 1 112 ? 7.542 -6.236 20.974 1.00 90.12 112 LEU A O 1
ATOM 899 N N . ASP A 1 113 ? 9.351 -6.085 22.275 1.00 90.25 113 ASP A N 1
ATOM 900 C CA . ASP A 1 113 ? 8.728 -6.692 23.456 1.00 90.25 113 ASP A CA 1
ATOM 901 C C . ASP A 1 113 ? 7.536 -5.860 23.954 1.00 90.25 113 ASP A C 1
ATOM 903 O O . ASP A 1 113 ? 6.510 -6.403 24.364 1.00 90.25 113 ASP A O 1
ATOM 907 N N . ARG A 1 114 ? 7.638 -4.527 23.889 1.00 91.50 114 ARG A N 1
ATOM 908 C CA . ARG A 1 114 ? 6.527 -3.622 24.222 1.00 91.50 114 ARG A CA 1
ATOM 909 C C . ARG A 1 114 ? 5.393 -3.713 23.217 1.00 91.50 114 ARG A C 1
ATOM 911 O O . ARG A 1 114 ? 4.237 -3.745 23.621 1.00 91.50 114 ARG A O 1
ATOM 918 N N . TYR A 1 115 ? 5.716 -3.787 21.930 1.00 91.94 115 TYR A N 1
ATOM 919 C CA . TYR A 1 115 ? 4.724 -4.030 20.891 1.00 91.94 115 TYR A CA 1
ATOM 920 C C . TYR A 1 115 ? 3.960 -5.336 21.144 1.00 91.94 115 TYR A C 1
ATOM 922 O O . TYR A 1 115 ? 2.731 -5.327 21.159 1.00 91.94 115 TYR A O 1
ATOM 930 N N . GLU A 1 116 ? 4.666 -6.433 21.424 1.00 90.00 116 GLU A N 1
ATOM 931 C CA . GLU A 1 116 ? 4.049 -7.729 21.725 1.00 90.00 116 GLU A CA 1
ATOM 932 C C . GLU A 1 116 ? 3.204 -7.699 23.003 1.00 90.00 116 GLU A C 1
ATOM 934 O O . GLU A 1 116 ? 2.126 -8.296 23.050 1.00 90.00 116 GLU A O 1
ATOM 939 N N . LEU A 1 117 ? 3.646 -6.967 24.029 1.00 90.75 117 LEU A N 1
ATOM 940 C CA . LEU A 1 117 ? 2.881 -6.781 25.260 1.00 90.75 117 LEU A CA 1
ATOM 941 C C . LEU A 1 117 ? 1.562 -6.038 25.005 1.00 90.75 117 LEU A C 1
ATOM 943 O O . LEU A 1 117 ? 0.514 -6.459 25.494 1.00 90.75 117 LEU A O 1
ATOM 947 N N . GLU A 1 118 ? 1.599 -4.950 24.237 1.00 91.81 118 GLU A N 1
ATOM 948 C CA . GLU A 1 118 ? 0.411 -4.161 23.891 1.00 91.81 118 GLU A CA 1
ATOM 949 C C . GLU A 1 118 ? -0.535 -4.938 22.967 1.00 91.81 118 GLU A C 1
ATOM 951 O O . GLU A 1 118 ? -1.753 -4.876 23.141 1.00 91.81 118 GLU A O 1
ATOM 956 N N . LEU A 1 119 ? 0.008 -5.740 22.045 1.00 89.44 119 LEU A N 1
ATOM 957 C CA . LEU A 1 119 ? -0.783 -6.654 21.223 1.00 89.44 119 LEU A CA 1
ATOM 958 C C . LEU A 1 119 ? -1.479 -7.719 22.056 1.00 89.44 119 LEU A C 1
ATOM 960 O O . LEU A 1 119 ? -2.662 -7.982 21.850 1.00 89.44 119 LEU A O 1
ATOM 964 N N . PHE A 1 120 ? -0.763 -8.327 22.999 1.00 87.56 120 PHE A N 1
ATOM 965 C CA . PHE A 1 120 ? -1.350 -9.303 23.905 1.00 87.56 120 PHE A CA 1
ATOM 966 C C . PHE A 1 120 ? -2.437 -8.661 24.773 1.00 87.56 120 PHE A C 1
ATOM 968 O O . PHE A 1 120 ? -3.515 -9.231 24.936 1.00 87.56 120 PHE A O 1
ATOM 975 N N . ALA A 1 121 ? -2.196 -7.448 25.275 1.00 88.31 121 ALA A N 1
ATOM 976 C CA . ALA A 1 121 ? -3.190 -6.691 26.025 1.00 88.31 121 ALA A CA 1
ATOM 977 C C . ALA A 1 121 ? -4.436 -6.380 25.180 1.00 88.31 121 ALA A C 1
ATOM 979 O O . ALA A 1 121 ? -5.552 -6.502 25.684 1.00 88.31 121 ALA A O 1
ATOM 980 N N . LEU A 1 122 ? -4.265 -6.032 23.899 1.00 87.50 122 LEU A N 1
ATOM 981 C CA . LEU A 1 122 ? -5.363 -5.834 22.953 1.00 87.50 122 LEU A CA 1
ATOM 982 C C . LEU A 1 122 ? -6.128 -7.137 22.681 1.00 87.50 122 LEU A C 1
ATOM 984 O O . LEU A 1 122 ? -7.353 -7.116 22.614 1.00 87.50 122 LEU A O 1
ATOM 988 N N . GLU A 1 123 ? -5.433 -8.266 22.554 1.00 87.19 123 GLU A N 1
ATOM 989 C CA . GLU A 1 123 ? -6.038 -9.577 22.302 1.00 87.19 123 GLU A CA 1
ATOM 990 C C . GLU A 1 123 ? -6.988 -10.014 23.417 1.00 87.19 123 GLU A C 1
ATOM 992 O O . GLU A 1 123 ? -8.092 -10.483 23.137 1.00 87.19 123 GLU A O 1
ATOM 997 N N . ILE A 1 124 ? -6.589 -9.811 24.673 1.00 85.19 124 ILE A N 1
ATOM 998 C CA . ILE A 1 124 ? -7.407 -10.161 25.844 1.00 85.19 124 ILE A CA 1
ATOM 999 C C . ILE A 1 124 ? -8.392 -9.053 26.247 1.00 85.19 124 ILE A C 1
ATOM 1001 O O . ILE A 1 124 ? -9.155 -9.219 27.204 1.00 85.19 124 ILE A O 1
ATOM 1005 N N . ALA A 1 125 ? -8.357 -7.901 25.573 1.00 85.00 125 ALA A N 1
ATOM 1006 C CA . ALA A 1 125 ? -9.217 -6.776 25.898 1.00 85.00 125 ALA A CA 1
ATOM 1007 C C . ALA A 1 125 ? -10.683 -7.065 25.552 1.00 85.00 125 ALA A C 1
ATOM 1009 O O . ALA A 1 125 ? -11.025 -7.947 24.767 1.00 85.00 125 ALA A O 1
ATOM 1010 N N . THR A 1 126 ? -11.584 -6.294 26.163 1.00 79.88 126 THR A N 1
ATOM 1011 C CA . THR A 1 126 ? -13.009 -6.381 25.835 1.00 79.88 126 THR A CA 1
ATOM 1012 C C . THR A 1 126 ? -13.273 -5.670 24.506 1.00 79.88 126 THR A C 1
ATOM 1014 O O . THR A 1 126 ? -12.871 -4.506 24.379 1.00 79.88 126 THR A O 1
ATOM 1017 N N . PRO A 1 127 ? -13.997 -6.297 23.560 1.00 80.00 127 PRO A N 1
ATOM 1018 C CA . PRO A 1 127 ? -14.354 -5.653 22.308 1.00 80.00 127 PRO A CA 1
ATOM 1019 C C . PRO A 1 127 ? -15.141 -4.367 22.541 1.00 80.00 127 PRO A C 1
ATOM 1021 O O . PRO A 1 127 ? -16.016 -4.295 23.411 1.00 80.00 127 PRO A O 1
ATOM 1024 N N . VAL A 1 128 ? -14.850 -3.357 21.730 1.00 77.06 128 VAL A N 1
ATOM 1025 C CA . VAL A 1 128 ? -15.554 -2.081 21.758 1.00 77.06 128 VAL A CA 1
ATOM 1026 C C . VAL A 1 128 ? -16.933 -2.247 21.131 1.00 77.06 128 VAL A C 1
ATOM 1028 O O . VAL A 1 128 ? -17.074 -2.710 19.997 1.00 77.06 128 VAL A O 1
ATOM 1031 N N . LYS A 1 129 ? -17.985 -1.877 21.868 1.00 66.38 129 LYS A N 1
ATOM 1032 C CA . LYS A 1 129 ? -19.354 -1.888 21.361 1.00 66.38 129 LYS A CA 1
ATOM 1033 C C . LYS A 1 129 ? -19.486 -0.769 20.342 1.00 66.38 129 LYS A C 1
ATOM 1035 O O . LYS A 1 129 ? -19.439 0.414 20.669 1.00 66.38 129 LYS A O 1
ATOM 1040 N N . VAL A 1 130 ? -19.681 -1.153 19.088 1.00 57.88 130 VAL A N 1
ATOM 1041 C CA . VAL A 1 130 ? -19.948 -0.207 18.008 1.00 57.88 130 VAL A CA 1
ATOM 1042 C C . VAL A 1 130 ? -21.246 0.536 18.322 1.00 57.88 130 VAL A C 1
ATOM 1044 O O . VAL A 1 130 ? -22.319 -0.073 18.396 1.00 57.88 130 VAL A O 1
ATOM 1047 N N . SER A 1 131 ? -21.166 1.859 18.497 1.00 47.75 131 SER A N 1
ATOM 1048 C CA . SER A 1 131 ? -22.356 2.701 18.399 1.00 47.75 131 SER A CA 1
ATOM 1049 C C . SER A 1 131 ? -22.934 2.482 17.004 1.00 47.75 131 SER A C 1
ATOM 1051 O O . SER A 1 131 ? -22.295 2.801 16.005 1.00 47.75 131 SER A O 1
ATOM 1053 N N . LYS A 1 132 ? -24.141 1.915 16.916 1.00 45.31 132 LYS A N 1
ATOM 1054 C CA . LYS A 1 132 ? -24.854 1.664 15.649 1.00 45.31 132 LYS A CA 1
ATOM 1055 C C . LYS A 1 132 ? -25.241 2.950 14.897 1.00 45.31 132 LYS A C 1
ATOM 1057 O O . LYS A 1 132 ? -26.019 2.882 13.948 1.00 45.31 132 LYS A O 1
ATOM 1062 N N . GLN A 1 133 ? -24.747 4.113 15.313 1.00 42.94 133 GLN A N 1
ATOM 1063 C CA . GLN A 1 133 ? -24.965 5.367 14.613 1.00 42.94 133 GLN A CA 1
ATOM 1064 C C . GLN A 1 133 ? -24.033 5.433 13.396 1.00 42.94 133 GLN A C 1
ATOM 1066 O O . GLN A 1 133 ? -22.875 5.818 13.468 1.00 42.94 133 GLN A O 1
ATOM 1071 N N . ASP A 1 134 ? -24.615 5.019 12.270 1.00 51.94 134 ASP A N 1
ATOM 1072 C CA . ASP A 1 134 ? -24.248 5.356 10.898 1.00 51.94 134 ASP A CA 1
ATOM 1073 C C . ASP A 1 134 ? -23.038 4.664 10.262 1.00 51.94 134 ASP A C 1
ATOM 1075 O O . ASP A 1 134 ? -22.115 5.301 9.753 1.00 51.94 134 ASP A O 1
ATOM 1079 N N . ALA A 1 135 ? -23.140 3.346 10.065 1.00 51.09 135 ALA A N 1
ATOM 1080 C CA . ALA A 1 135 ? -22.319 2.625 9.081 1.00 51.09 135 ALA A CA 1
ATOM 1081 C C . ALA A 1 135 ? -22.310 3.303 7.685 1.00 51.09 135 ALA A C 1
ATOM 1083 O O . ALA A 1 135 ? -21.326 3.221 6.950 1.00 51.09 135 ALA A O 1
ATOM 1084 N N . ALA A 1 136 ? -23.384 4.016 7.320 1.00 52.12 136 ALA A N 1
ATOM 1085 C CA . ALA A 1 136 ? -23.466 4.805 6.091 1.00 52.12 136 ALA A CA 1
ATOM 1086 C C . ALA A 1 136 ? -22.627 6.099 6.138 1.00 52.12 136 ALA A C 1
ATOM 1088 O O . ALA A 1 136 ? -21.970 6.432 5.149 1.00 52.12 136 ALA A O 1
ATOM 1089 N N . SER A 1 137 ? -22.614 6.808 7.272 1.00 54.78 137 SER A N 1
ATOM 1090 C CA . SER A 1 137 ? -21.774 7.998 7.472 1.00 54.78 137 SER A CA 1
ATOM 1091 C C . SER A 1 137 ? -20.295 7.606 7.514 1.00 54.78 137 SER A C 1
ATOM 1093 O O . SER A 1 137 ? -19.467 8.212 6.835 1.00 54.78 137 SER A O 1
ATOM 1095 N N . HIS A 1 138 ? -19.979 6.488 8.173 1.00 54.47 138 HIS A N 1
ATOM 1096 C CA . HIS A 1 138 ? -18.630 5.931 8.211 1.00 54.47 138 HIS A CA 1
ATOM 1097 C C . HIS A 1 138 ? -18.115 5.497 6.833 1.00 54.47 138 HIS A C 1
ATOM 1099 O O . HIS A 1 138 ? -16.984 5.831 6.483 1.00 54.47 138 HIS A O 1
ATOM 1105 N N . ARG A 1 139 ? -18.933 4.831 6.003 1.00 56.91 139 ARG A N 1
ATOM 1106 C CA . ARG A 1 139 ? -18.544 4.497 4.618 1.00 56.91 139 ARG A CA 1
ATOM 1107 C C . ARG A 1 139 ? -18.288 5.743 3.771 1.00 56.91 139 ARG A C 1
ATOM 1109 O O . ARG A 1 139 ? -17.310 5.774 3.028 1.00 56.91 139 ARG A O 1
ATOM 1116 N N . LYS A 1 140 ? -19.121 6.782 3.901 1.00 60.25 140 LYS A N 1
ATOM 1117 C CA . LYS A 1 140 ? -18.902 8.060 3.202 1.00 60.25 140 LYS A CA 1
ATOM 1118 C C . LYS A 1 140 ? -17.604 8.730 3.649 1.00 60.25 140 LYS A C 1
ATOM 1120 O O . LYS A 1 140 ? -16.827 9.162 2.803 1.00 60.25 140 LYS A O 1
ATOM 1125 N N . GLN A 1 141 ? -17.335 8.757 4.952 1.00 63.31 141 GLN A N 1
ATOM 1126 C CA . GLN A 1 141 ? -16.110 9.336 5.495 1.00 63.31 141 GLN A CA 1
ATOM 1127 C C . GLN A 1 141 ? -14.861 8.566 5.032 1.00 63.31 141 GLN A C 1
ATOM 1129 O O . GLN A 1 141 ? -13.878 9.183 4.632 1.00 63.31 141 GLN A O 1
ATOM 1134 N N . GLN A 1 142 ? -14.915 7.229 4.992 1.00 59.44 142 GLN A N 1
ATOM 1135 C CA . GLN A 1 142 ? -13.840 6.382 4.455 1.00 59.44 142 GLN A CA 1
ATOM 1136 C C . GLN A 1 142 ? -13.579 6.637 2.977 1.00 59.44 142 GLN A C 1
ATOM 1138 O O . GLN A 1 142 ? -12.429 6.796 2.576 1.00 59.44 142 GLN A O 1
ATOM 1143 N N . GLN A 1 143 ? -14.639 6.699 2.170 1.00 68.31 143 GLN A N 1
ATOM 1144 C CA . GLN A 1 143 ? -14.502 6.984 0.750 1.00 68.31 143 GLN A CA 1
ATOM 1145 C C . GLN A 1 143 ? -13.884 8.369 0.541 1.00 68.31 143 GLN A C 1
ATOM 1147 O O . GLN A 1 143 ? -12.989 8.523 -0.283 1.00 68.31 143 GLN A O 1
ATOM 1152 N N . GLN A 1 144 ? -14.282 9.359 1.341 1.00 71.94 144 GLN A N 1
ATOM 1153 C CA . GLN A 1 144 ? -13.741 10.713 1.267 1.00 71.94 144 GLN A CA 1
ATOM 1154 C C . GLN A 1 144 ? -12.267 10.790 1.698 1.00 71.94 144 GLN A C 1
ATOM 1156 O O . GLN A 1 144 ? -11.485 11.505 1.076 1.00 71.94 144 GLN A O 1
ATOM 1161 N N . LEU A 1 145 ? -11.859 10.025 2.712 1.00 70.06 145 LEU A N 1
ATOM 1162 C CA . LEU A 1 145 ? -10.464 9.924 3.151 1.00 70.06 145 LEU A CA 1
ATOM 1163 C C . LEU A 1 145 ? -9.587 9.184 2.138 1.00 70.06 145 LEU A C 1
ATOM 1165 O O . LEU A 1 145 ? -8.493 9.654 1.843 1.00 70.06 145 LEU A O 1
ATOM 1169 N N . ALA A 1 146 ? -10.073 8.075 1.576 1.00 69.56 146 ALA A N 1
ATOM 1170 C CA . ALA A 1 146 ? -9.384 7.342 0.516 1.00 69.56 146 ALA A CA 1
ATOM 1171 C C . ALA A 1 146 ? -9.225 8.206 -0.743 1.00 69.56 146 ALA A C 1
ATOM 1173 O O . ALA A 1 146 ? -8.165 8.216 -1.360 1.00 69.56 146 ALA A O 1
ATOM 1174 N N . ILE A 1 147 ? -10.249 8.993 -1.090 1.00 79.62 147 ILE A N 1
ATOM 1175 C CA . ILE A 1 147 ? -10.162 9.984 -2.166 1.00 79.62 147 ILE A CA 1
ATOM 1176 C C . ILE A 1 147 ? -9.127 11.057 -1.822 1.00 79.62 147 ILE A C 1
ATOM 1178 O O . ILE A 1 147 ? -8.318 11.404 -2.679 1.00 79.62 147 ILE A O 1
ATOM 1182 N N . LYS A 1 148 ? -9.108 11.571 -0.586 1.00 75.88 148 LYS A N 1
ATOM 1183 C CA . LYS A 1 148 ? -8.147 12.600 -0.167 1.00 75.88 148 LYS A CA 1
ATOM 1184 C C . LYS A 1 148 ? -6.705 12.088 -0.229 1.00 75.88 148 LYS A C 1
ATOM 1186 O O . LYS A 1 148 ? -5.868 12.740 -0.847 1.00 75.88 148 LYS A O 1
ATOM 1191 N N . SER A 1 149 ? -6.423 10.914 0.335 1.00 74.12 149 SER A N 1
ATOM 1192 C CA . SER A 1 149 ? -5.081 10.318 0.308 1.00 74.12 149 SER A CA 1
ATOM 1193 C C . SER A 1 149 ? -4.644 9.966 -1.115 1.00 74.12 149 SER A C 1
ATOM 1195 O O . SER A 1 149 ? -3.497 10.219 -1.488 1.00 74.12 149 SER A O 1
ATOM 1197 N N . ALA A 1 150 ? -5.561 9.452 -1.941 1.00 82.69 150 ALA A N 1
ATOM 1198 C CA . ALA A 1 150 ? -5.297 9.205 -3.350 1.00 82.69 150 ALA A CA 1
ATOM 1199 C C . ALA A 1 150 ? -4.998 10.507 -4.101 1.00 82.69 150 ALA A C 1
ATOM 1201 O O . ALA A 1 150 ? -4.038 10.563 -4.863 1.00 82.69 150 ALA A O 1
ATOM 1202 N N . THR A 1 151 ? -5.753 11.575 -3.835 1.00 85.50 151 THR A N 1
ATOM 1203 C CA . THR A 1 151 ? -5.536 12.899 -4.435 1.00 85.50 151 THR A CA 1
ATOM 1204 C C . THR A 1 151 ? -4.170 13.466 -4.053 1.00 85.50 151 THR A C 1
ATOM 1206 O O . THR A 1 151 ? -3.448 13.941 -4.925 1.00 85.50 151 THR A O 1
ATOM 1209 N N . GLU A 1 152 ? -3.769 13.376 -2.783 1.00 82.25 152 GLU A N 1
ATOM 1210 C CA . GLU A 1 152 ? -2.451 13.828 -2.313 1.00 82.25 152 GLU A CA 1
ATOM 1211 C C . GLU A 1 152 ? -1.307 13.019 -2.943 1.00 82.25 152 GLU A C 1
ATOM 1213 O O . GLU A 1 152 ? -0.303 13.586 -3.383 1.00 82.25 152 GLU A O 1
ATOM 1218 N N . LEU A 1 153 ? -1.452 11.693 -3.035 1.00 83.38 153 LEU A N 1
ATOM 1219 C CA . LEU A 1 153 ? -0.448 10.843 -3.672 1.00 83.38 153 LEU A CA 1
ATOM 1220 C C . LEU A 1 153 ? -0.328 11.143 -5.171 1.00 83.38 153 LEU A C 1
ATOM 1222 O O . LEU A 1 153 ? 0.784 11.309 -5.677 1.00 83.38 153 LEU A O 1
ATOM 1226 N N . LEU A 1 154 ? -1.459 11.285 -5.866 1.00 90.19 154 LEU A N 1
ATOM 1227 C CA . LEU A 1 154 ? -1.484 11.696 -7.265 1.00 90.19 154 LEU A CA 1
ATOM 1228 C C . LEU A 1 154 ? -0.880 13.090 -7.434 1.00 90.19 154 LEU A C 1
ATOM 1230 O O . LEU A 1 154 ? -0.104 13.289 -8.357 1.00 90.19 154 LEU A O 1
ATOM 1234 N N . ALA A 1 155 ? -1.155 14.053 -6.553 1.00 88.50 155 ALA A N 1
ATOM 1235 C CA . ALA A 1 155 ? -0.577 15.397 -6.626 1.00 88.50 155 ALA A CA 1
ATOM 1236 C C . ALA A 1 155 ? 0.960 15.385 -6.553 1.00 88.50 155 ALA A C 1
ATOM 1238 O O . ALA A 1 155 ? 1.607 16.113 -7.301 1.00 88.50 155 ALA A O 1
ATOM 1239 N N . ARG A 1 156 ? 1.547 14.509 -5.727 1.00 86.50 156 ARG A N 1
ATOM 1240 C CA . ARG A 1 156 ? 3.010 14.325 -5.634 1.00 86.50 156 ARG A CA 1
ATOM 1241 C C . ARG A 1 156 ? 3.618 13.547 -6.806 1.00 86.50 156 ARG A C 1
ATOM 1243 O O . ARG A 1 156 ? 4.834 13.554 -6.969 1.00 86.50 156 ARG A O 1
ATOM 1250 N N . SER A 1 157 ? 2.793 12.878 -7.610 1.00 90.00 157 SER A N 1
ATOM 1251 C CA . SER A 1 157 ? 3.258 12.035 -8.712 1.00 90.00 157 SER A CA 1
ATOM 1252 C C . SER A 1 157 ? 3.531 12.858 -9.970 1.00 90.00 157 SER A C 1
ATOM 1254 O O . SER A 1 157 ? 2.633 13.496 -10.527 1.00 90.00 157 SER A O 1
ATOM 1256 N N . LYS A 1 158 ? 4.767 12.818 -10.465 1.00 92.25 158 LYS A N 1
ATOM 1257 C CA . LYS A 1 158 ? 5.159 13.480 -11.713 1.00 92.25 158 LYS A CA 1
ATOM 1258 C C . LYS A 1 158 ? 4.698 12.682 -12.928 1.00 92.25 158 LYS A C 1
ATOM 1260 O O . LYS A 1 158 ? 4.163 13.271 -13.869 1.00 92.25 158 LYS A O 1
ATOM 1265 N N . ALA A 1 159 ? 4.878 11.365 -12.907 1.00 91.62 159 ALA A N 1
ATOM 1266 C CA . ALA A 1 159 ? 4.395 10.458 -13.941 1.00 91.62 159 ALA A CA 1
ATOM 1267 C C . ALA A 1 159 ? 3.440 9.433 -13.328 1.00 91.62 159 ALA A C 1
ATOM 1269 O O . ALA A 1 159 ? 3.663 8.933 -12.227 1.00 91.62 159 ALA A O 1
ATOM 1270 N N . VAL A 1 160 ? 2.355 9.162 -14.049 1.00 95.12 160 VAL A N 1
ATOM 1271 C CA . VAL A 1 160 ? 1.332 8.191 -13.665 1.00 95.12 160 VAL A CA 1
ATOM 1272 C C . VAL A 1 160 ? 0.997 7.378 -14.901 1.00 95.12 160 VAL A C 1
ATOM 1274 O O . VAL A 1 160 ? 0.551 7.951 -15.901 1.00 95.12 160 VAL A O 1
ATOM 1277 N N . ALA A 1 161 ? 1.248 6.074 -14.838 1.00 94.62 161 ALA A N 1
ATOM 1278 C CA . ALA A 1 161 ? 1.146 5.197 -15.992 1.00 94.62 161 ALA A CA 1
ATOM 1279 C C . ALA A 1 161 ? 0.601 3.815 -15.628 1.00 94.62 161 ALA A C 1
ATOM 1281 O O . ALA A 1 161 ? 0.923 3.263 -14.579 1.00 94.62 161 ALA A O 1
ATOM 1282 N N . ILE A 1 162 ? -0.196 3.248 -16.528 1.00 94.50 162 ILE A N 1
ATOM 1283 C CA . ILE A 1 162 ? -0.490 1.820 -16.550 1.00 94.50 162 ILE A CA 1
ATOM 1284 C C . ILE A 1 162 ? 0.664 1.103 -17.232 1.00 94.50 162 ILE A C 1
ATOM 1286 O O . ILE A 1 162 ? 1.122 1.507 -18.309 1.00 94.50 162 ILE A O 1
ATOM 1290 N N . VAL A 1 163 ? 1.102 0.026 -16.596 1.00 92.12 163 VAL A N 1
ATOM 1291 C CA . VAL A 1 163 ? 2.178 -0.820 -17.083 1.00 92.12 163 VAL A CA 1
ATOM 1292 C C . VAL A 1 163 ? 1.765 -2.282 -17.100 1.00 92.12 163 VAL A C 1
ATOM 1294 O O . VAL A 1 163 ? 1.064 -2.761 -16.207 1.00 92.12 163 VAL A O 1
ATOM 1297 N N . SER A 1 164 ? 2.260 -3.003 -18.094 1.00 91.62 164 SER A N 1
ATOM 1298 C CA . SER A 1 164 ? 2.206 -4.457 -18.165 1.00 91.62 164 SER A CA 1
ATOM 1299 C C . SER A 1 164 ? 3.552 -5.061 -17.797 1.00 91.62 164 SER A C 1
ATOM 1301 O O . SER A 1 164 ? 4.600 -4.433 -17.942 1.00 91.62 164 SER A O 1
ATOM 1303 N N . ILE A 1 165 ? 3.538 -6.296 -17.302 1.00 88.81 165 ILE A N 1
ATOM 1304 C CA . ILE A 1 165 ? 4.770 -7.026 -16.992 1.00 88.81 165 ILE A CA 1
ATOM 1305 C C . ILE A 1 165 ? 5.129 -7.919 -18.176 1.00 88.81 165 ILE A C 1
ATOM 1307 O O . ILE A 1 165 ? 4.322 -8.752 -18.604 1.00 88.81 165 ILE A O 1
ATOM 1311 N N . ILE A 1 166 ? 6.355 -7.782 -18.675 1.00 88.25 166 ILE A N 1
ATOM 1312 C CA . ILE A 1 166 ? 6.879 -8.579 -19.788 1.00 88.25 166 ILE A CA 1
ATOM 1313 C C . ILE A 1 166 ? 8.203 -9.249 -19.419 1.00 88.25 166 ILE A C 1
ATOM 1315 O O . ILE A 1 166 ? 8.923 -8.790 -18.531 1.00 88.25 166 ILE A O 1
ATOM 1319 N N . ASP A 1 167 ? 8.527 -10.340 -20.114 1.00 87.62 167 ASP A N 1
ATOM 1320 C CA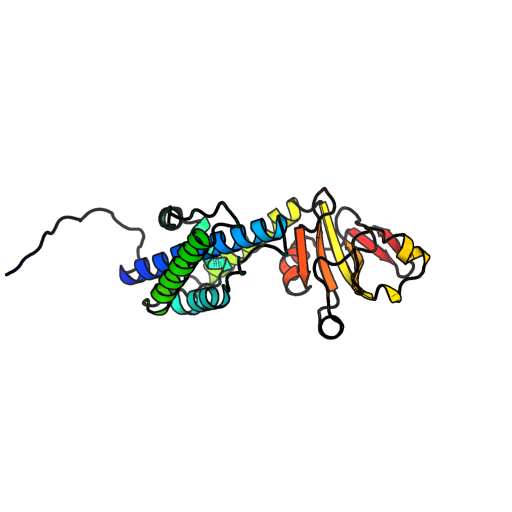 . ASP A 1 167 ? 9.860 -10.942 -20.055 1.00 87.62 167 ASP A CA 1
ATOM 1321 C C . ASP A 1 167 ? 10.831 -10.074 -20.862 1.00 87.62 167 ASP A C 1
ATOM 1323 O O . ASP A 1 167 ? 10.613 -9.836 -22.053 1.00 87.62 167 ASP A O 1
ATOM 1327 N N . ARG A 1 168 ? 11.922 -9.626 -20.238 1.00 84.44 168 ARG A N 1
ATOM 1328 C CA . ARG A 1 168 ? 12.991 -8.861 -20.892 1.00 84.44 168 ARG A CA 1
ATOM 1329 C C . ARG A 1 168 ? 13.540 -9.587 -22.117 1.00 84.44 168 ARG A C 1
ATOM 1331 O O . ARG A 1 168 ? 13.886 -8.941 -23.098 1.00 84.44 168 ARG A O 1
ATOM 1338 N N . ASN A 1 169 ? 13.593 -10.918 -22.088 1.00 84.75 169 ASN A N 1
ATOM 1339 C CA . ASN A 1 169 ? 14.115 -11.718 -23.194 1.00 84.75 169 ASN A CA 1
ATOM 1340 C C . ASN A 1 169 ? 13.205 -11.703 -24.433 1.00 84.75 169 ASN A C 1
ATOM 1342 O O . ASN A 1 169 ? 13.638 -12.123 -25.501 1.00 84.75 169 ASN A O 1
ATOM 1346 N N . SER A 1 170 ? 11.965 -11.215 -24.311 1.00 85.69 170 SER A N 1
ATOM 1347 C CA . SER A 1 170 ? 11.078 -10.989 -25.459 1.00 85.69 170 SER A CA 1
ATOM 1348 C C . SER A 1 170 ? 11.363 -9.683 -26.209 1.00 85.69 170 SER A C 1
ATOM 1350 O O . SER A 1 170 ? 10.836 -9.490 -27.302 1.00 85.69 170 SER A O 1
ATOM 1352 N N . LEU A 1 171 ? 12.187 -8.790 -25.646 1.00 82.44 171 LEU A N 1
ATOM 1353 C CA . LEU A 1 171 ? 12.553 -7.524 -26.277 1.00 82.44 171 LEU A CA 1
ATOM 1354 C C . LEU A 1 171 ? 13.630 -7.714 -27.344 1.00 82.44 171 LEU A C 1
ATOM 1356 O O . LEU A 1 171 ? 14.544 -8.525 -27.182 1.00 82.44 171 LEU A O 1
ATOM 1360 N N . SER A 1 172 ? 13.582 -6.899 -28.396 1.00 82.69 172 SER A N 1
ATOM 1361 C CA . SER A 1 172 ? 14.668 -6.828 -29.378 1.00 82.69 172 SER A CA 1
ATOM 1362 C C . SER A 1 172 ? 15.953 -6.256 -28.765 1.00 82.69 172 SER A C 1
ATOM 1364 O O . SER A 1 172 ? 15.923 -5.547 -27.760 1.00 82.69 172 SER A O 1
ATOM 1366 N N . THR A 1 173 ? 17.106 -6.506 -29.392 1.00 77.44 173 THR A N 1
ATOM 1367 C CA . THR A 1 173 ? 18.409 -5.992 -28.925 1.00 77.44 173 THR A CA 1
ATOM 1368 C C . THR A 1 173 ? 18.423 -4.467 -28.771 1.00 77.44 173 THR A C 1
ATOM 1370 O O . THR A 1 173 ? 18.994 -3.956 -27.811 1.00 77.44 173 THR A O 1
ATOM 1373 N N . LEU A 1 174 ? 17.746 -3.746 -29.673 1.00 74.94 174 LEU A N 1
ATOM 1374 C CA . LEU A 1 174 ? 17.619 -2.286 -29.624 1.00 74.94 174 LEU A CA 1
ATOM 1375 C C . LEU A 1 174 ? 16.754 -1.814 -28.441 1.00 74.94 174 LEU A C 1
ATOM 1377 O O . LEU A 1 174 ? 17.036 -0.801 -27.805 1.00 74.94 174 LEU A O 1
ATOM 1381 N N . GLU A 1 175 ? 15.692 -2.548 -28.120 1.00 76.56 175 GLU A N 1
ATOM 1382 C CA . GLU A 1 175 ? 14.837 -2.236 -26.971 1.00 76.56 175 GLU A CA 1
ATOM 1383 C C . GLU A 1 175 ? 15.534 -2.557 -25.649 1.00 76.56 175 GLU A C 1
ATOM 1385 O O . GLU A 1 175 ? 15.417 -1.793 -24.692 1.00 76.56 175 GLU A O 1
ATOM 1390 N N . GLN A 1 176 ? 16.322 -3.634 -25.616 1.00 71.31 176 GLN A N 1
ATOM 1391 C CA . GLN A 1 176 ? 17.152 -3.979 -24.465 1.00 71.31 176 GLN A CA 1
ATOM 1392 C C . GLN A 1 176 ? 18.265 -2.945 -24.225 1.00 71.31 176 GLN A C 1
ATOM 1394 O O . GLN A 1 176 ? 18.557 -2.638 -23.072 1.00 71.31 176 GLN A O 1
ATOM 1399 N N . SER A 1 177 ? 18.854 -2.348 -25.271 1.00 66.81 177 SER A N 1
ATOM 1400 C CA . SER A 1 177 ? 19.883 -1.307 -25.100 1.00 66.81 177 SER A CA 1
ATOM 1401 C C . SER A 1 177 ? 19.341 0.006 -24.526 1.00 66.81 177 SER A C 1
ATOM 1403 O O . SER A 1 177 ? 20.077 0.737 -23.870 1.00 66.81 177 SER A O 1
ATOM 1405 N N . ASN A 1 178 ? 18.047 0.288 -24.703 1.00 63.12 178 ASN A N 1
ATOM 1406 C CA . ASN A 1 178 ? 17.389 1.463 -24.120 1.00 63.12 178 ASN A CA 1
ATOM 1407 C C . ASN A 1 178 ? 16.998 1.267 -22.638 1.00 63.12 178 ASN A C 1
ATOM 1409 O O . ASN A 1 178 ? 16.456 2.181 -22.021 1.00 63.12 178 ASN A O 1
ATOM 1413 N N . PHE A 1 179 ? 17.279 0.092 -22.058 1.00 63.00 179 PHE A N 1
ATOM 1414 C CA . PHE A 1 179 ? 16.935 -0.301 -20.686 1.00 63.00 179 PHE A CA 1
ATOM 1415 C C . PHE A 1 179 ? 18.088 -0.101 -19.674 1.00 63.00 179 PHE A C 1
ATOM 1417 O O . PHE A 1 179 ? 18.077 -0.658 -18.578 1.00 63.00 179 PHE A O 1
ATOM 1424 N N . LEU A 1 180 ? 19.117 0.678 -20.011 1.00 50.19 180 LEU A N 1
ATOM 1425 C CA . LEU A 1 180 ? 20.320 0.819 -19.183 1.00 50.19 180 LEU A CA 1
ATOM 1426 C C . LEU A 1 180 ? 20.094 1.707 -17.944 1.00 50.19 180 LEU A C 1
ATOM 1428 O O . LEU A 1 180 ? 20.588 2.828 -17.877 1.00 50.19 180 LEU A O 1
ATOM 1432 N N . HIS A 1 181 ? 19.427 1.173 -16.917 1.00 50.31 181 HIS A N 1
ATOM 1433 C CA . HIS A 1 181 ? 19.923 1.402 -15.561 1.00 50.31 181 HIS A CA 1
ATOM 1434 C C . HIS A 1 181 ? 20.887 0.242 -15.243 1.00 50.31 181 HIS A C 1
ATOM 1436 O O . HIS A 1 181 ? 20.431 -0.902 -15.169 1.00 50.31 181 HIS A O 1
ATOM 1442 N N . PRO A 1 182 ? 22.205 0.491 -15.102 1.00 44.19 182 PRO A N 1
ATOM 1443 C CA . PRO A 1 182 ? 23.239 -0.554 -15.040 1.00 44.19 182 PRO A CA 1
ATOM 1444 C C . PRO A 1 182 ? 23.084 -1.580 -13.903 1.00 44.19 182 PRO A C 1
ATOM 1446 O O . PRO A 1 182 ? 23.753 -2.609 -13.895 1.00 44.19 182 PRO A O 1
ATOM 1449 N N . GLU A 1 183 ? 22.194 -1.324 -12.949 1.00 51.84 183 GLU A N 1
ATOM 1450 C CA . GLU A 1 183 ? 22.038 -2.109 -11.725 1.00 51.84 183 GLU A CA 1
ATOM 1451 C C . GLU A 1 183 ? 20.876 -3.116 -11.785 1.00 51.84 183 GLU A C 1
ATOM 1453 O O . GLU A 1 183 ? 20.746 -3.968 -10.905 1.00 51.84 183 GLU A O 1
ATOM 1458 N N . TYR A 1 184 ? 20.034 -3.078 -12.827 1.00 62.28 184 TYR A N 1
ATOM 1459 C CA . TYR A 1 184 ? 18.810 -3.880 -12.853 1.00 62.28 184 TYR A CA 1
ATOM 1460 C C . TYR A 1 184 ? 19.011 -5.286 -13.448 1.00 62.28 184 TYR A C 1
ATOM 1462 O O . TYR A 1 184 ? 19.110 -5.465 -14.662 1.00 62.28 184 TYR A O 1
ATOM 1470 N N . LYS A 1 185 ? 19.025 -6.320 -12.592 1.00 65.06 185 LYS A N 1
ATOM 1471 C CA . LYS A 1 185 ? 19.289 -7.725 -12.984 1.00 65.06 185 LYS A CA 1
ATOM 1472 C C . LYS A 1 185 ? 18.034 -8.590 -13.207 1.00 65.06 185 LYS A C 1
ATOM 1474 O O . LYS A 1 185 ? 18.159 -9.778 -13.495 1.00 65.06 185 LYS A O 1
ATOM 1479 N N . GLY A 1 186 ? 16.831 -8.031 -13.072 1.00 73.44 186 GLY A N 1
ATOM 1480 C CA . GLY A 1 186 ? 15.574 -8.793 -13.112 1.00 73.44 186 GLY A CA 1
ATOM 1481 C C . GLY A 1 186 ? 15.192 -9.283 -14.515 1.00 73.44 186 GLY A C 1
ATOM 1482 O O . GLY A 1 186 ? 15.394 -8.570 -15.497 1.00 73.44 186 GLY A O 1
ATOM 1483 N N . ARG A 1 187 ? 14.617 -10.496 -14.611 1.00 83.69 187 ARG A N 1
ATOM 1484 C CA . ARG A 1 187 ? 14.087 -11.064 -15.873 1.00 83.69 187 ARG A CA 1
ATOM 1485 C C . ARG A 1 187 ? 12.803 -10.369 -16.331 1.00 83.69 187 ARG A C 1
ATOM 1487 O O . ARG A 1 187 ? 12.616 -10.172 -17.525 1.00 83.69 187 ARG A O 1
ATOM 1494 N N . TYR A 1 188 ? 11.928 -10.013 -15.395 1.00 86.00 188 TYR A N 1
ATOM 1495 C CA . TYR A 1 188 ? 10.657 -9.351 -15.685 1.00 86.00 188 TYR A CA 1
ATOM 1496 C C . TYR A 1 188 ? 10.771 -7.846 -15.475 1.00 86.00 188 TYR A C 1
ATOM 1498 O O . TYR A 1 188 ? 11.457 -7.391 -14.557 1.00 86.00 188 TYR A O 1
ATOM 1506 N N . ILE A 1 189 ? 10.114 -7.088 -16.348 1.00 86.12 189 ILE A N 1
ATOM 1507 C CA . ILE A 1 189 ? 10.186 -5.627 -16.395 1.00 86.12 189 ILE A CA 1
ATOM 1508 C C . ILE A 1 189 ? 8.796 -5.036 -16.632 1.00 86.12 189 ILE A C 1
ATOM 1510 O O . ILE A 1 189 ? 7.905 -5.711 -17.154 1.00 86.12 189 ILE A O 1
ATOM 1514 N N . TYR A 1 190 ? 8.627 -3.762 -16.291 1.00 88.75 190 TYR A N 1
ATOM 1515 C CA . TYR A 1 190 ? 7.441 -2.997 -16.650 1.00 88.75 190 TYR A CA 1
ATOM 1516 C C . TYR A 1 190 ? 7.565 -2.456 -18.074 1.00 88.75 190 TYR A C 1
ATOM 1518 O O . TYR A 1 190 ? 8.553 -1.806 -18.418 1.00 88.75 190 TYR A O 1
ATOM 1526 N N . ARG A 1 191 ? 6.535 -2.681 -18.885 1.00 90.81 191 ARG A N 1
ATOM 1527 C CA . ARG A 1 191 ? 6.293 -1.985 -20.145 1.00 90.81 191 ARG A CA 1
ATOM 1528 C C . ARG A 1 191 ? 5.182 -0.973 -19.931 1.00 90.81 191 ARG A C 1
ATOM 1530 O O . ARG A 1 191 ? 4.082 -1.332 -19.530 1.00 90.81 191 ARG A O 1
ATOM 1537 N N . VAL A 1 192 ? 5.471 0.282 -20.223 1.00 91.19 192 VAL A N 1
ATOM 1538 C CA . VAL A 1 192 ? 4.513 1.378 -20.137 1.00 91.19 192 VAL A CA 1
ATOM 1539 C C . VAL A 1 192 ? 3.551 1.303 -21.311 1.00 91.19 192 VAL A C 1
ATOM 1541 O O . VAL A 1 192 ? 3.982 1.335 -22.462 1.00 91.19 192 VAL A O 1
ATOM 1544 N N . ASP A 1 193 ? 2.256 1.221 -21.014 1.00 92.50 193 ASP A N 1
ATOM 1545 C CA . ASP A 1 193 ? 1.212 1.103 -22.031 1.00 92.50 193 ASP A CA 1
ATOM 1546 C C . ASP A 1 193 ? 0.470 2.439 -22.223 1.00 92.50 193 ASP A C 1
ATOM 1548 O O . ASP A 1 193 ? 0.308 2.895 -23.354 1.00 92.50 193 ASP A O 1
ATOM 1552 N N . GLN A 1 194 ? 0.054 3.108 -21.139 1.00 94.56 194 GLN A N 1
ATOM 1553 C CA . GLN A 1 194 ? -0.707 4.372 -21.192 1.00 94.56 194 GLN A CA 1
ATOM 1554 C C . GLN A 1 194 ? -0.554 5.220 -19.925 1.00 94.56 194 GLN A C 1
ATOM 1556 O O . GLN A 1 194 ? -0.165 4.693 -18.886 1.00 94.56 194 GLN A O 1
ATOM 1561 N N . GLY A 1 195 ? -0.891 6.514 -19.969 1.00 94.75 195 GLY A N 1
ATOM 1562 C CA . GLY A 1 195 ? -0.790 7.390 -18.797 1.00 94.75 195 GLY A CA 1
ATOM 1563 C C . GLY A 1 195 ? -1.465 8.760 -18.922 1.00 94.75 195 GLY A C 1
ATOM 1564 O O . GLY A 1 195 ? -2.125 9.056 -19.914 1.00 94.75 195 GLY A O 1
ATOM 1565 N N . TRP A 1 196 ? -1.327 9.583 -17.875 1.00 93.81 196 TRP A N 1
ATOM 1566 C CA . TRP A 1 196 ? -2.091 10.836 -17.674 1.00 93.81 196 TRP A CA 1
ATOM 1567 C C . TRP A 1 196 ? -1.244 12.094 -17.480 1.00 93.81 196 TRP A C 1
ATOM 1569 O O . TRP A 1 196 ? -1.784 13.159 -17.233 1.00 93.81 196 TRP A O 1
ATOM 1579 N N . ARG A 1 197 ? 0.083 11.986 -17.421 1.00 86.06 197 ARG A N 1
ATOM 1580 C CA . ARG A 1 197 ? 0.950 13.141 -17.135 1.00 86.06 197 ARG A CA 1
ATOM 1581 C C . ARG A 1 197 ? 2.220 13.042 -17.961 1.00 86.06 197 ARG A C 1
ATOM 1583 O O . ARG A 1 197 ? 2.165 12.852 -19.171 1.00 86.06 197 ARG A O 1
ATOM 1590 N N . ASN A 1 198 ? 3.376 13.108 -17.311 1.00 89.00 198 ASN A N 1
ATOM 1591 C CA . ASN A 1 198 ? 4.645 12.877 -17.978 1.00 89.00 198 ASN A CA 1
ATOM 1592 C C . ASN A 1 198 ? 4.747 11.429 -18.447 1.00 89.00 198 ASN A C 1
ATOM 1594 O O . ASN A 1 198 ? 4.209 10.523 -17.808 1.00 89.00 198 ASN A O 1
ATOM 1598 N N . ILE A 1 199 ? 5.439 11.253 -19.567 1.00 89.81 199 ILE A N 1
ATOM 1599 C CA . ILE A 1 199 ? 5.679 9.960 -20.197 1.00 89.81 199 ILE A CA 1
ATOM 1600 C C . ILE A 1 199 ? 7.001 9.433 -19.632 1.00 89.81 199 ILE A C 1
ATOM 1602 O O . ILE A 1 199 ? 8.045 10.015 -19.935 1.00 89.81 199 ILE A O 1
ATOM 1606 N N . PRO A 1 200 ? 6.979 8.401 -18.774 1.00 87.88 200 PRO A N 1
ATOM 1607 C CA . PRO A 1 200 ? 8.200 7.771 -18.296 1.00 87.88 200 PRO A CA 1
ATOM 1608 C C . PRO A 1 200 ? 8.847 6.929 -19.404 1.00 87.88 200 PRO A C 1
ATOM 1610 O O . PRO A 1 200 ? 8.285 6.752 -20.488 1.00 87.88 200 PRO A O 1
ATOM 1613 N N . SER A 1 201 ? 10.032 6.385 -19.127 1.00 85.56 201 SER A N 1
ATOM 1614 C CA . SER A 1 201 ? 10.698 5.440 -20.026 1.00 85.56 201 SER A CA 1
ATOM 1615 C C . SER A 1 201 ? 9.768 4.281 -20.379 1.00 85.56 201 SER A C 1
ATOM 1617 O O . SER A 1 201 ? 9.169 3.676 -19.495 1.00 85.56 201 SER A O 1
ATOM 1619 N N . ARG A 1 202 ? 9.673 3.943 -21.672 1.00 86.12 202 ARG A N 1
ATOM 1620 C CA . ARG A 1 202 ? 8.763 2.897 -22.173 1.00 86.12 202 ARG A CA 1
ATOM 1621 C C . ARG A 1 202 ? 8.967 1.540 -21.493 1.00 86.12 202 ARG A C 1
ATOM 1623 O O . ARG A 1 202 ? 8.013 0.788 -21.326 1.00 86.12 202 ARG A O 1
ATOM 1630 N N . TYR A 1 203 ? 10.200 1.245 -21.101 1.00 86.56 203 TYR A N 1
ATOM 1631 C CA . TYR A 1 203 ? 10.569 0.046 -20.363 1.00 86.56 203 TYR A CA 1
ATOM 1632 C C . TYR A 1 203 ? 11.246 0.456 -19.052 1.00 86.56 203 TYR A C 1
ATOM 1634 O O . TYR A 1 203 ? 12.132 1.311 -19.060 1.00 86.56 203 TYR A O 1
ATOM 1642 N N . MET A 1 204 ? 10.830 -0.137 -17.933 1.00 84.06 204 MET A N 1
ATOM 1643 C CA . MET A 1 204 ? 11.345 0.173 -16.594 1.00 84.06 204 MET A CA 1
ATOM 1644 C C . MET A 1 204 ? 11.606 -1.097 -15.782 1.00 84.06 204 MET A C 1
ATOM 1646 O O . MET A 1 204 ? 10.862 -2.073 -15.881 1.00 84.06 204 MET A O 1
ATOM 1650 N N . GLY A 1 205 ? 12.651 -1.085 -14.952 1.00 82.00 205 GLY A N 1
ATOM 1651 C CA . GLY A 1 205 ? 12.868 -2.137 -13.958 1.00 82.00 205 GLY A CA 1
ATOM 1652 C C . GLY A 1 205 ? 11.714 -2.208 -12.964 1.00 82.00 205 GLY A C 1
ATOM 1653 O O . GLY A 1 205 ? 11.060 -1.209 -12.692 1.00 82.00 205 GLY A O 1
ATOM 1654 N N . MET A 1 206 ? 11.433 -3.388 -12.423 1.00 80.25 206 MET A N 1
ATOM 1655 C CA . MET A 1 206 ? 10.430 -3.551 -11.374 1.00 80.25 206 MET A CA 1
ATOM 1656 C C . MET A 1 206 ? 10.997 -3.231 -9.991 1.00 80.25 206 MET A C 1
ATOM 1658 O O . MET A 1 206 ? 12.112 -3.624 -9.660 1.00 80.25 206 MET A O 1
ATOM 1662 N N . GLN A 1 207 ? 10.190 -2.614 -9.131 1.00 72.62 207 GLN A N 1
ATOM 1663 C CA . GLN A 1 207 ? 10.554 -2.364 -7.731 1.00 72.62 207 GLN A CA 1
ATOM 1664 C C . GLN A 1 207 ? 10.791 -3.661 -6.925 1.00 72.62 207 GLN A C 1
ATOM 1666 O O . GLN A 1 207 ? 11.476 -3.645 -5.907 1.00 72.62 207 GLN A O 1
ATOM 1671 N N . SER A 1 208 ? 10.238 -4.794 -7.366 1.00 71.62 208 SER A N 1
ATOM 1672 C CA . SER A 1 208 ? 10.404 -6.097 -6.715 1.00 71.62 208 SER A CA 1
ATOM 1673 C C . SER A 1 208 ? 10.624 -7.188 -7.756 1.00 71.62 208 SER A C 1
ATOM 1675 O O . SER A 1 208 ? 9.940 -7.222 -8.780 1.00 71.62 208 SER A O 1
ATOM 1677 N N . TYR A 1 209 ? 11.575 -8.085 -7.495 1.00 78.25 209 TYR A N 1
ATOM 1678 C CA . TYR A 1 209 ? 11.861 -9.211 -8.379 1.00 78.25 209 TYR A CA 1
ATOM 1679 C C . TYR A 1 209 ? 10.711 -10.219 -8.359 1.00 78.25 209 TYR A C 1
ATOM 1681 O O . TYR A 1 209 ? 10.296 -10.674 -7.294 1.00 78.25 209 TYR A O 1
ATOM 1689 N N . LEU A 1 210 ? 10.224 -10.593 -9.543 1.00 76.50 210 LEU A N 1
ATOM 1690 C CA . LEU A 1 210 ? 9.234 -11.655 -9.694 1.00 76.50 210 LEU A CA 1
ATOM 1691 C C . LEU A 1 210 ? 9.892 -12.980 -10.067 1.00 76.50 210 LEU A C 1
ATOM 1693 O O . LEU A 1 210 ? 10.723 -13.055 -10.974 1.00 76.50 210 LEU A O 1
ATOM 1697 N N . THR A 1 211 ? 9.449 -14.043 -9.406 1.00 80.62 211 THR A N 1
ATOM 1698 C CA . THR A 1 211 ? 9.684 -15.419 -9.854 1.00 80.62 211 THR A CA 1
ATOM 1699 C C . THR A 1 211 ? 8.759 -15.769 -11.022 1.00 80.62 211 THR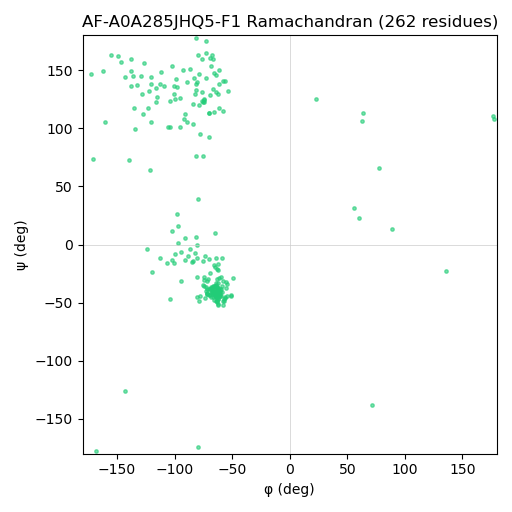 A C 1
ATOM 1701 O O . THR A 1 211 ? 7.704 -15.162 -11.216 1.00 80.62 211 THR A O 1
ATOM 1704 N N . GLU A 1 212 ? 9.112 -16.796 -11.795 1.00 81.94 212 GLU A N 1
ATOM 1705 C CA . GLU A 1 212 ? 8.287 -17.282 -12.912 1.00 81.94 212 GLU A CA 1
ATOM 1706 C C . GLU A 1 212 ? 6.888 -17.733 -12.465 1.00 81.94 212 GLU A C 1
ATOM 1708 O O . GLU A 1 212 ? 5.891 -17.450 -13.130 1.00 81.94 212 GLU A O 1
ATOM 1713 N N . GLN A 1 213 ? 6.783 -18.331 -11.275 1.00 81.75 213 GLN A N 1
ATOM 1714 C CA . GLN A 1 213 ? 5.498 -18.722 -10.697 1.00 81.75 213 GLN A CA 1
ATOM 1715 C C . GLN A 1 213 ? 4.619 -17.506 -10.354 1.00 81.75 213 GLN A C 1
ATOM 1717 O O . GLN A 1 213 ? 3.408 -17.537 -10.586 1.00 81.75 213 GLN A O 1
ATOM 1722 N N . GLN A 1 214 ? 5.216 -16.433 -9.824 1.00 80.06 214 GLN A N 1
ATOM 1723 C CA . GLN A 1 214 ? 4.506 -15.185 -9.527 1.00 80.06 214 GLN A CA 1
ATOM 1724 C C . GLN A 1 214 ? 4.092 -14.457 -10.808 1.00 80.06 214 GLN A C 1
ATOM 1726 O O . GLN A 1 214 ? 2.979 -13.946 -10.876 1.00 80.06 214 GLN A O 1
ATOM 1731 N N . TYR A 1 215 ? 4.925 -14.469 -11.850 1.00 81.00 215 TYR A N 1
ATOM 1732 C CA . TYR A 1 215 ? 4.568 -13.911 -13.157 1.00 81.00 215 TYR A CA 1
ATOM 1733 C C . TYR A 1 215 ? 3.375 -14.636 -13.805 1.00 81.00 215 TYR A C 1
ATOM 1735 O O . TYR A 1 215 ? 2.478 -14.004 -14.378 1.00 81.00 215 TYR A O 1
ATOM 1743 N N . GLY A 1 216 ? 3.339 -15.969 -13.696 1.00 81.44 216 GLY A N 1
ATOM 1744 C CA . GLY A 1 216 ? 2.255 -16.788 -14.238 1.00 81.44 216 GLY A CA 1
ATOM 1745 C C . GLY A 1 216 ? 0.902 -16.534 -13.568 1.00 81.44 216 GLY A C 1
ATOM 1746 O O . GLY A 1 216 ? -0.121 -16.543 -14.249 1.00 81.44 216 GLY A O 1
ATOM 1747 N N . LYS A 1 217 ? 0.898 -16.272 -12.253 1.00 81.19 217 LYS A N 1
ATOM 1748 C CA . LYS A 1 217 ? -0.322 -16.098 -11.440 1.00 81.19 217 LYS A CA 1
ATOM 1749 C C . LYS A 1 217 ? -0.699 -14.640 -11.155 1.00 81.19 217 LYS A C 1
ATOM 1751 O O . LYS A 1 217 ? -1.808 -14.388 -10.696 1.00 81.19 217 LYS A O 1
ATOM 1756 N N . GLY A 1 218 ? 0.223 -13.706 -11.365 1.00 72.69 218 GLY A N 1
ATOM 1757 C CA . GLY A 1 218 ? 0.070 -12.310 -10.976 1.00 72.69 218 GLY A CA 1
ATOM 1758 C C . GLY A 1 218 ? -0.789 -11.478 -11.935 1.00 72.69 218 GLY A C 1
ATOM 1759 O O . GLY A 1 218 ? -1.009 -11.870 -13.089 1.00 72.69 218 GLY A O 1
ATOM 1760 N N . PRO A 1 219 ? -1.250 -10.302 -11.474 1.00 75.75 219 PRO A N 1
ATOM 1761 C CA . PRO A 1 219 ? -1.984 -9.361 -12.306 1.00 75.75 219 PRO A CA 1
ATOM 1762 C C . PRO A 1 219 ? -1.114 -8.899 -13.479 1.00 75.75 219 PRO A C 1
ATOM 1764 O O . PRO A 1 219 ? 0.087 -8.661 -13.337 1.00 75.75 219 PRO A O 1
ATOM 1767 N N . LYS A 1 220 ? -1.722 -8.805 -14.665 1.00 78.00 220 LYS A N 1
ATOM 1768 C CA . LYS A 1 220 ? -1.015 -8.465 -15.911 1.00 78.00 220 LYS A CA 1
ATOM 1769 C C . LYS A 1 220 ? -0.855 -6.962 -16.128 1.00 78.00 220 LYS A C 1
ATOM 1771 O O . LYS A 1 220 ? -0.042 -6.574 -16.960 1.00 78.00 220 LYS A O 1
ATOM 1776 N N . SER A 1 221 ? -1.599 -6.155 -15.377 1.00 86.50 221 SER A N 1
ATOM 1777 C CA . SER A 1 221 ? -1.651 -4.699 -15.468 1.00 86.50 221 SER A CA 1
ATOM 1778 C C . SER A 1 221 ? -1.533 -4.087 -14.075 1.00 86.50 221 SER A C 1
ATOM 1780 O O . SER A 1 221 ? -2.106 -4.603 -13.110 1.00 86.50 221 SER A O 1
ATOM 1782 N N . TRP A 1 222 ? -0.737 -3.029 -13.977 1.00 90.94 222 TRP A N 1
ATOM 1783 C CA . TRP A 1 222 ? -0.390 -2.346 -12.737 1.00 90.94 222 TRP A CA 1
ATOM 1784 C C . TRP A 1 222 ? -0.429 -0.837 -12.959 1.00 90.94 222 TRP A C 1
ATOM 1786 O O . TRP A 1 222 ? -0.137 -0.357 -14.055 1.00 90.94 222 TRP A O 1
ATOM 1796 N N . LEU A 1 223 ? -0.754 -0.078 -11.915 1.00 93.25 223 LEU A N 1
ATOM 1797 C CA . LEU A 1 223 ? -0.654 1.377 -11.911 1.00 93.25 223 LEU A CA 1
ATOM 1798 C C . LEU A 1 223 ? 0.634 1.800 -11.205 1.00 93.25 223 LEU A C 1
ATOM 1800 O O . LEU A 1 223 ? 0.872 1.460 -10.047 1.00 93.25 223 LEU A O 1
ATOM 1804 N N . LEU A 1 224 ? 1.441 2.585 -11.902 1.00 92.25 224 LEU A N 1
ATOM 1805 C CA . LEU A 1 224 ? 2.756 3.030 -11.479 1.00 92.25 224 LEU A CA 1
ATOM 1806 C C . LEU A 1 224 ? 2.751 4.548 -11.295 1.00 92.25 224 LEU A C 1
ATOM 1808 O O . LEU A 1 224 ? 2.340 5.299 -12.184 1.00 92.25 224 LEU A O 1
ATOM 1812 N N . LEU A 1 225 ? 3.195 4.992 -10.118 1.00 93.00 225 LEU A N 1
ATOM 1813 C CA . LEU A 1 225 ? 3.328 6.397 -9.743 1.00 93.00 225 LEU A CA 1
ATOM 1814 C C . LEU A 1 225 ? 4.808 6.697 -9.507 1.00 93.00 225 LEU A C 1
ATOM 1816 O O . LEU A 1 225 ? 5.437 6.070 -8.650 1.00 93.00 225 LEU A O 1
ATOM 1820 N N . LEU A 1 226 ? 5.343 7.671 -10.241 1.00 89.56 226 LEU A N 1
ATOM 1821 C CA . LEU A 1 226 ? 6.720 8.1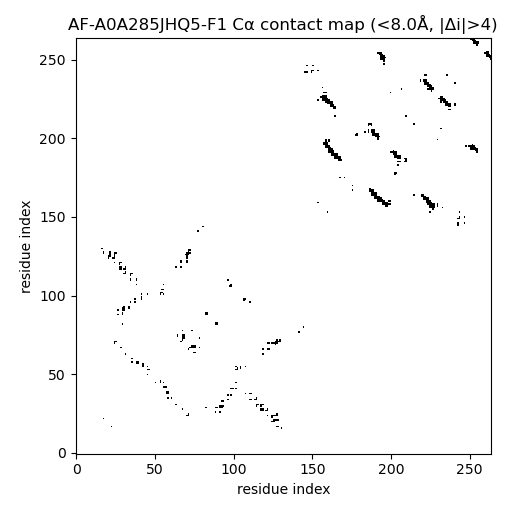37 -10.089 1.00 89.56 226 LEU A CA 1
ATOM 1822 C C . LEU A 1 226 ? 6.775 9.546 -9.529 1.00 89.56 226 LEU A C 1
ATOM 1824 O O . LEU A 1 226 ? 5.914 10.383 -9.822 1.00 89.56 226 LEU A O 1
ATOM 1828 N N . ASP A 1 227 ? 7.828 9.819 -8.773 1.00 86.50 227 ASP A N 1
ATOM 1829 C CA . ASP A 1 227 ? 8.144 11.157 -8.303 1.00 86.50 227 ASP A CA 1
ATOM 1830 C C . ASP A 1 227 ? 8.824 12.008 -9.388 1.00 86.50 227 ASP A C 1
ATOM 1832 O O . ASP A 1 227 ? 8.965 11.631 -10.552 1.00 86.50 227 ASP A O 1
ATOM 1836 N N . GLN A 1 228 ? 9.248 13.198 -8.983 1.00 85.69 228 GLN A N 1
ATOM 1837 C CA . GLN A 1 228 ? 9.924 14.190 -9.820 1.00 85.69 228 GLN A CA 1
ATOM 1838 C C . GLN A 1 228 ? 11.307 13.740 -10.319 1.00 85.69 228 GLN A C 1
ATOM 1840 O O . GLN A 1 228 ? 11.798 14.298 -11.299 1.00 85.69 228 GLN A O 1
ATOM 1845 N N . HIS A 1 229 ? 11.901 12.726 -9.691 1.00 83.31 229 HIS A N 1
ATOM 1846 C CA . HIS A 1 229 ? 13.186 12.130 -10.045 1.00 83.31 229 HIS A CA 1
ATOM 1847 C C . HIS A 1 229 ? 13.025 10.801 -10.805 1.00 83.31 229 HIS A C 1
ATOM 1849 O O . HIS A 1 229 ? 14.006 10.088 -11.002 1.00 83.31 229 HIS A O 1
ATOM 1855 N N . ASN A 1 230 ? 11.807 10.475 -11.261 1.00 80.31 230 ASN A N 1
ATOM 1856 C CA . ASN A 1 230 ? 11.447 9.199 -11.888 1.00 80.31 230 ASN A CA 1
ATOM 1857 C C . ASN A 1 230 ? 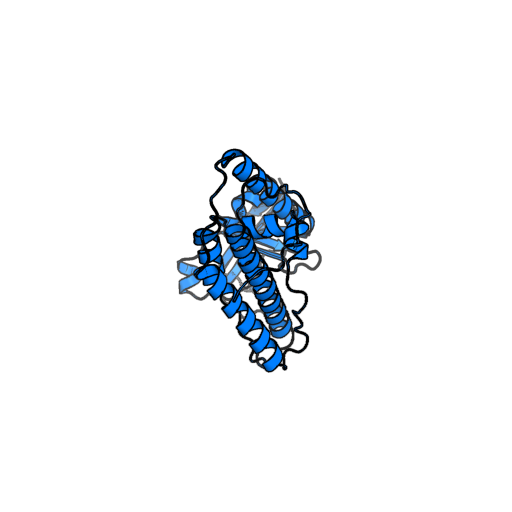11.666 7.972 -10.982 1.00 80.31 230 ASN A C 1
ATOM 1859 O O . ASN A 1 230 ? 11.789 6.851 -11.478 1.00 80.31 230 ASN A O 1
ATOM 1863 N N . GLN A 1 231 ? 11.684 8.163 -9.662 1.00 83.56 231 GLN A N 1
ATOM 1864 C CA . GLN A 1 231 ? 11.729 7.080 -8.684 1.00 83.56 231 GLN A CA 1
ATOM 1865 C C . GLN A 1 231 ? 10.319 6.585 -8.360 1.00 83.56 231 GLN A C 1
ATOM 1867 O O . GLN A 1 231 ? 9.343 7.336 -8.420 1.00 83.56 231 GLN A O 1
ATOM 1872 N N . PHE A 1 232 ? 10.202 5.305 -8.004 1.00 82.44 232 PHE A N 1
ATOM 1873 C CA . PHE A 1 232 ? 8.926 4.699 -7.629 1.00 82.44 232 PHE A CA 1
ATOM 1874 C C . PHE A 1 232 ? 8.388 5.315 -6.335 1.00 82.44 232 PHE A C 1
ATOM 1876 O O . PHE A 1 232 ? 8.938 5.085 -5.262 1.00 82.44 232 PHE A O 1
ATOM 1883 N N . LEU A 1 233 ? 7.263 6.031 -6.419 1.00 82.19 233 LEU A N 1
ATOM 1884 C CA . LEU A 1 233 ? 6.485 6.402 -5.234 1.00 82.19 233 LEU A CA 1
ATOM 1885 C C . LEU A 1 233 ? 5.647 5.221 -4.761 1.00 82.19 233 LEU A C 1
ATOM 1887 O O . LEU A 1 233 ? 5.601 4.907 -3.571 1.00 82.19 233 LEU A O 1
ATOM 1891 N N . LYS A 1 234 ? 4.932 4.593 -5.699 1.00 85.38 234 LYS A N 1
ATOM 1892 C CA . LYS A 1 234 ? 4.067 3.451 -5.420 1.00 85.38 234 LYS A CA 1
ATOM 1893 C C . LYS A 1 234 ? 3.734 2.695 -6.701 1.00 85.38 234 LYS A C 1
ATOM 1895 O O . LYS A 1 234 ? 3.625 3.289 -7.773 1.00 85.38 234 LYS A O 1
ATOM 1900 N N . VAL A 1 235 ? 3.533 1.392 -6.557 1.00 86.12 235 VAL A N 1
ATOM 1901 C CA . VAL A 1 235 ? 3.052 0.501 -7.610 1.00 86.12 235 VAL A CA 1
ATOM 1902 C C . VAL A 1 235 ? 1.864 -0.266 -7.037 1.00 86.12 235 VAL A C 1
ATOM 1904 O O . VAL A 1 235 ? 1.954 -0.787 -5.926 1.00 86.12 235 VAL A O 1
ATOM 1907 N N . PHE A 1 236 ? 0.754 -0.274 -7.765 1.00 86.56 236 PHE A N 1
ATOM 1908 C CA . PHE A 1 236 ? -0.493 -0.931 -7.383 1.00 86.56 236 PHE A CA 1
ATOM 1909 C C . PHE A 1 236 ? -0.849 -1.975 -8.427 1.00 86.56 236 PHE A C 1
ATOM 1911 O O . PHE A 1 236 ? -0.662 -1.728 -9.621 1.00 86.56 236 PHE A O 1
ATOM 1918 N N . ASP A 1 237 ? -1.427 -3.094 -8.007 1.00 85.19 237 ASP A N 1
ATOM 1919 C CA . ASP A 1 237 ? -2.168 -3.904 -8.963 1.00 85.19 237 ASP A CA 1
ATOM 1920 C C . ASP A 1 237 ? -3.441 -3.167 -9.426 1.00 85.19 237 ASP A C 1
ATOM 1922 O O . ASP A 1 237 ? -3.893 -2.188 -8.824 1.00 85.19 237 ASP A O 1
ATOM 1926 N N . GLU A 1 238 ? -4.025 -3.610 -10.538 1.00 77.38 238 GLU A N 1
ATOM 1927 C CA . GLU A 1 238 ? -5.210 -2.961 -11.106 1.00 77.38 238 GLU A CA 1
ATOM 1928 C C . GLU A 1 238 ? -6.435 -2.977 -10.164 1.00 77.38 238 GLU A C 1
ATOM 1930 O O . GLU A 1 238 ? -7.265 -2.062 -10.204 1.00 77.38 238 GLU A O 1
ATOM 1935 N N . ALA A 1 239 ? -6.559 -3.983 -9.291 1.00 78.56 239 ALA A N 1
ATOM 1936 C CA . ALA A 1 239 ? -7.681 -4.086 -8.362 1.00 78.56 239 ALA A CA 1
ATOM 1937 C C . ALA A 1 239 ? -7.579 -3.037 -7.242 1.00 78.56 239 ALA A C 1
ATOM 1939 O O . ALA A 1 239 ? -8.572 -2.374 -6.924 1.00 78.56 239 ALA A O 1
ATOM 1940 N N . GLU A 1 240 ? -6.379 -2.837 -6.704 1.00 80.94 240 GLU A N 1
ATOM 1941 C CA . GLU A 1 240 ? -6.037 -1.820 -5.709 1.00 80.94 240 GLU A CA 1
ATOM 1942 C C . GLU A 1 240 ? -6.040 -0.404 -6.307 1.00 80.94 240 GLU A C 1
ATOM 1944 O O . GLU A 1 240 ? -6.377 0.573 -5.631 1.00 80.94 240 GLU A O 1
ATOM 1949 N N . ALA A 1 241 ? -5.741 -0.277 -7.603 1.00 86.94 241 ALA A N 1
ATOM 1950 C CA . ALA A 1 241 ? -5.656 1.000 -8.304 1.00 86.94 241 ALA A CA 1
ATOM 1951 C C . ALA A 1 241 ? -7.015 1.670 -8.590 1.00 86.94 241 ALA A C 1
ATOM 1953 O O . ALA A 1 241 ? -7.043 2.832 -8.998 1.00 86.94 241 ALA A O 1
ATOM 1954 N N . ARG A 1 242 ? -8.155 0.993 -8.378 1.00 87.44 242 ARG A N 1
ATOM 1955 C CA . ARG A 1 242 ? -9.490 1.474 -8.806 1.00 87.44 242 ARG A CA 1
ATOM 1956 C C . ARG A 1 242 ? -9.821 2.901 -8.370 1.00 87.44 242 ARG A C 1
ATOM 1958 O O . ARG A 1 242 ? -10.338 3.677 -9.169 1.00 87.44 242 ARG A O 1
ATOM 1965 N N . VAL A 1 243 ? -9.530 3.261 -7.118 1.00 86.31 243 VAL A N 1
ATOM 1966 C CA . VAL A 1 243 ? -9.804 4.618 -6.604 1.00 86.31 243 VAL A CA 1
ATOM 1967 C C . VAL A 1 243 ? -8.987 5.663 -7.370 1.00 86.31 243 VAL A C 1
ATOM 1969 O O . VAL A 1 243 ? -9.522 6.702 -7.743 1.00 86.31 243 VAL A O 1
ATOM 1972 N N . TYR A 1 244 ? -7.723 5.365 -7.666 1.00 91.19 244 TYR A N 1
ATOM 1973 C CA . TYR A 1 244 ? -6.829 6.243 -8.419 1.00 91.19 244 TYR A CA 1
ATOM 1974 C C . TYR A 1 244 ? -7.267 6.378 -9.877 1.00 91.19 244 TYR A C 1
ATOM 1976 O O . TYR A 1 244 ? -7.351 7.491 -10.387 1.00 91.19 244 TYR A O 1
ATOM 1984 N N . LEU A 1 245 ? -7.606 5.263 -10.529 1.00 91.62 245 LEU A N 1
ATOM 1985 C CA . LEU A 1 245 ? -8.074 5.250 -11.918 1.00 91.62 245 LEU A CA 1
ATOM 1986 C C . LEU A 1 245 ? -9.376 6.040 -12.084 1.00 91.62 245 LEU A C 1
ATOM 1988 O O . LEU A 1 245 ? -9.510 6.812 -13.031 1.00 91.62 245 LEU A O 1
ATOM 1992 N N . ASN A 1 246 ? -10.298 5.924 -11.126 1.00 91.12 246 ASN A N 1
ATOM 1993 C CA . ASN A 1 246 ? -11.533 6.706 -11.123 1.00 91.12 246 ASN A CA 1
ATOM 1994 C C . ASN A 1 246 ? -11.275 8.216 -10.996 1.00 91.12 246 ASN A C 1
ATOM 1996 O O . ASN A 1 246 ? -11.987 9.001 -11.616 1.00 91.12 246 ASN A O 1
ATOM 2000 N N . LEU A 1 247 ? -10.273 8.626 -10.209 1.00 91.44 247 LEU A N 1
ATOM 2001 C CA . LEU A 1 247 ? -9.897 10.038 -10.060 1.00 91.44 247 LEU A CA 1
ATOM 2002 C C . LEU A 1 247 ? -9.159 10.586 -11.288 1.00 91.44 247 LEU A C 1
ATOM 2004 O O . LEU A 1 247 ? -9.333 11.750 -11.633 1.00 91.44 247 LEU A O 1
ATOM 2008 N N . LEU A 1 248 ? -8.334 9.760 -11.932 1.00 92.31 248 LEU A N 1
ATOM 2009 C CA . LEU A 1 248 ? -7.564 10.127 -13.122 1.00 92.31 248 LEU A CA 1
ATOM 2010 C C . LEU A 1 248 ? -8.433 10.211 -14.386 1.00 92.31 248 LEU A C 1
ATOM 2012 O O . LEU A 1 248 ? -8.144 10.997 -15.284 1.00 92.31 248 LEU A O 1
ATOM 2016 N N . GLY A 1 249 ? -9.498 9.412 -14.475 1.00 91.19 249 GLY A N 1
ATOM 2017 C CA . GLY A 1 249 ? -10.359 9.369 -15.653 1.00 91.19 249 GLY A CA 1
ATOM 2018 C C . GLY A 1 249 ? -9.676 8.690 -16.845 1.00 91.19 249 GLY A C 1
ATOM 2019 O O . GLY A 1 249 ? -9.025 7.660 -16.697 1.00 91.19 249 GLY A O 1
ATOM 2020 N N . LYS A 1 250 ? -9.836 9.236 -18.056 1.00 92.50 250 LYS A N 1
ATOM 2021 C CA . LYS A 1 250 ? -9.275 8.636 -19.282 1.00 92.50 250 LYS A CA 1
ATOM 2022 C C . LYS A 1 250 ? -7.790 8.990 -19.452 1.00 92.50 250 LYS A C 1
ATOM 2024 O O . LYS A 1 250 ? -7.464 10.154 -19.246 1.00 92.50 250 LYS A O 1
ATOM 2029 N N . PRO A 1 251 ? -6.926 8.039 -19.862 1.00 93.75 251 PRO A N 1
ATOM 2030 C CA . PRO A 1 251 ? -5.524 8.321 -20.161 1.00 93.75 251 PRO A CA 1
ATOM 2031 C C . PRO A 1 251 ? -5.380 9.411 -21.226 1.00 93.75 251 PRO A C 1
ATOM 2033 O O . PRO A 1 251 ? -6.124 9.421 -22.210 1.00 93.75 251 PRO A O 1
ATOM 2036 N N . GLU A 1 252 ? -4.399 10.287 -21.038 1.00 95.00 252 GLU A N 1
ATOM 2037 C CA . GLU A 1 252 ? -4.048 11.367 -21.967 1.00 95.00 252 GLU A CA 1
ATOM 2038 C C . GLU A 1 252 ? -3.187 10.860 -23.131 1.00 95.00 252 GLU A C 1
ATOM 2040 O O . GLU A 1 252 ? -3.202 11.411 -24.232 1.00 95.00 252 GLU A O 1
ATOM 2045 N N . TRP A 1 253 ? -2.426 9.789 -22.903 1.00 95.06 253 TRP A N 1
ATOM 2046 C CA . TRP A 1 253 ? -1.542 9.208 -23.904 1.00 95.06 253 TRP A CA 1
ATOM 2047 C C . TRP A 1 253 ? -1.432 7.693 -23.764 1.00 95.06 253 TRP A C 1
ATOM 2049 O O . TRP A 1 253 ? -1.665 7.129 -22.694 1.00 95.06 253 TRP A O 1
ATOM 2059 N N . HIS A 1 254 ? -1.058 7.033 -24.857 1.00 94.69 254 HIS A N 1
ATOM 2060 C CA . HIS A 1 254 ? -0.748 5.606 -24.887 1.00 94.69 254 HIS A CA 1
ATOM 2061 C C . HIS A 1 254 ? 0.304 5.288 -25.947 1.00 94.69 254 HIS A C 1
ATOM 2063 O O . HIS A 1 254 ? 0.528 6.075 -26.863 1.00 94.69 254 HIS A O 1
ATOM 2069 N N . PHE A 1 255 ? 0.937 4.126 -25.841 1.00 90.00 255 PHE A N 1
ATOM 2070 C CA . PHE A 1 255 ? 1.736 3.565 -26.923 1.00 90.00 255 PHE A CA 1
ATOM 2071 C C . PHE A 1 255 ? 0.849 2.704 -27.827 1.00 90.00 255 PHE A C 1
ATOM 2073 O O . PHE A 1 255 ? -0.052 2.009 -27.353 1.00 90.00 255 PHE A O 1
ATOM 2080 N N . ASP A 1 256 ? 1.047 2.781 -29.140 1.00 86.94 256 ASP A N 1
ATOM 2081 C CA . ASP A 1 256 ? 0.425 1.846 -30.080 1.00 86.94 256 ASP A CA 1
ATOM 2082 C C . ASP A 1 256 ? 1.209 0.520 -30.165 1.00 86.94 256 ASP A C 1
ATOM 2084 O O . ASP A 1 256 ? 2.257 0.344 -29.539 1.00 86.94 256 ASP A O 1
ATOM 2088 N N . ASN A 1 257 ? 0.710 -0.431 -30.959 1.00 81.19 257 ASN A N 1
ATOM 2089 C CA . ASN A 1 257 ? 1.343 -1.745 -31.130 1.00 81.19 257 ASN A CA 1
ATOM 2090 C C . ASN A 1 257 ? 2.743 -1.672 -31.762 1.00 81.19 257 ASN A C 1
ATOM 2092 O O . ASN A 1 257 ? 3.523 -2.611 -31.628 1.00 81.19 257 ASN A O 1
ATOM 2096 N N . GLN A 1 258 ? 3.056 -0.580 -32.463 1.00 81.56 258 GLN A N 1
ATOM 2097 C CA . GLN A 1 258 ? 4.370 -0.332 -33.056 1.00 81.56 258 GLN A CA 1
ATOM 2098 C C . GLN A 1 258 ? 5.303 0.381 -32.069 1.00 81.56 258 GLN A C 1
ATOM 2100 O O . GLN A 1 258 ? 6.508 0.461 -32.296 1.00 81.56 258 GLN A O 1
ATOM 2105 N N . GLY A 1 259 ? 4.766 0.850 -30.941 1.00 77.81 259 GLY A N 1
ATOM 2106 C CA . GLY A 1 259 ? 5.514 1.554 -29.920 1.00 77.81 259 GLY A CA 1
ATOM 2107 C C . GLY A 1 259 ? 5.604 3.053 -30.109 1.00 77.81 259 GLY A C 1
ATOM 2108 O O . GLY A 1 259 ? 6.409 3.685 -29.424 1.00 77.81 259 GLY A O 1
ATOM 2109 N N . ASN A 1 260 ? 4.798 3.626 -31.002 1.00 85.38 260 ASN A N 1
ATOM 2110 C CA . ASN A 1 260 ? 4.728 5.069 -31.141 1.00 85.38 260 ASN A CA 1
ATOM 2111 C C . ASN A 1 260 ? 3.828 5.641 -30.051 1.00 85.38 260 ASN A C 1
ATOM 2113 O O . ASN A 1 260 ? 2.776 5.086 -29.724 1.00 85.38 260 ASN A O 1
ATOM 2117 N N . LEU A 1 261 ? 4.250 6.771 -29.495 1.00 89.25 261 LEU A N 1
ATOM 2118 C CA . LEU A 1 261 ? 3.461 7.520 -28.533 1.00 89.25 261 LEU A CA 1
ATOM 2119 C C . LEU A 1 261 ? 2.317 8.242 -29.251 1.00 89.25 261 LEU A C 1
ATOM 2121 O O . LEU A 1 261 ? 2.550 9.096 -30.104 1.00 89.25 261 LEU A O 1
ATOM 2125 N N . GLN A 1 262 ? 1.094 7.954 -28.830 1.00 91.88 262 GLN A N 1
ATOM 2126 C CA . GLN A 1 262 ? -0.128 8.615 -29.263 1.00 91.88 262 GLN A CA 1
ATOM 2127 C C . GLN A 1 262 ? -0.667 9.477 -28.118 1.00 91.88 262 GLN A C 1
ATOM 2129 O O . GLN A 1 262 ? -0.703 9.042 -26.965 1.00 91.88 262 GLN A O 1
ATOM 2134 N N . ARG A 1 263 ? -1.099 10.701 -28.429 1.00 87.88 263 ARG A N 1
ATOM 2135 C CA . ARG A 1 263 ? -1.797 11.595 -27.490 1.00 87.88 263 ARG A CA 1
ATOM 2136 C C . ARG A 1 263 ? -3.237 11.766 -27.955 1.00 87.88 263 ARG A C 1
ATOM 2138 O O . ARG A 1 263 ? -3.465 11.876 -29.159 1.00 87.88 263 ARG A O 1
ATOM 2145 N N . ARG A 1 264 ? -4.180 11.734 -27.018 1.00 65.19 264 ARG A N 1
ATOM 2146 C CA . ARG A 1 264 ? -5.607 11.946 -27.289 1.00 65.19 264 ARG A CA 1
ATOM 2147 C C . ARG A 1 264 ? -6.033 13.370 -26.983 1.00 65.19 264 ARG A C 1
ATOM 2149 O O . ARG A 1 264 ? -5.437 13.974 -26.069 1.00 65.19 264 ARG A O 1
#

pLDDT: mean 77.39,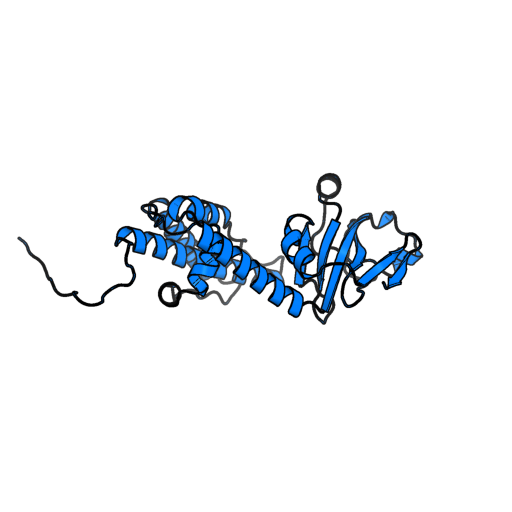 std 15.75, range [25.52, 95.12]

Foldseek 3Di:
DDDDDDDDDDDDDPVVQWDPLLVLLLLLLLQLVLLLVLLQVLVVVLCVVPVPPFPRDRDDCVLSQVLCCVQEVDGPLLSVVCCVVDVVSVVSYDPPQDDDDRHPVVSSVVSVVSSVVSSVVSVPGHHIDDPPPCPPVSVVVSLVVVLVVLVVLQVQFQWKFKWFKDFLVPDDPVLNVLAPPPPAPARIWTATFFTAHDDDRRIYGDPDHDDPVCSVPDAGMKMFTAGPVRDTPDIGHPVRCVSNCVVRDDTQWGADPVRDIDGD

Nearest PDB structures (foldseek):
  8pr0-assembly1_B  TM=1.800E-01  e=7.343E+00  Homo sapiens

Organism: NCBI:txid1323745

Secondary structure (DSSP, 8-state):
-------------S-TT--HHHHHHHHHHHHHHHHHHHHHHHHHHHHHH-TTT--PPPP--HHHHHHIIIII---HHHHHHHHHH-HHHHTTS-S------TT-HHHHHHHHHHHHHHHHHHHTSPPP----S-HHHHHHHHHHHHHHHHHHHHHH-SEEEEEEEEEGGGS-HHHHHTT--TT---SEEEEEEEESSB---SEEE-SSPPPHHHHHHS-SEEEEEE-TTS-EEEEEETTTTHHHHHHH-S-SEEE-TT--EEE-

Sequence (264 aa):
MTMIAPLLLSLAISTAGYSQSELRTLQYAVNSYAYSNALEQFYQNCLQLDPEQYMVKKPDNTRFHNLLQQQLQLEINQFVSSVATNPKLRQRAPDDISLTDCNDHAAYQKVLDRYELELFALEIATPVKVSKQDAASHRKQQQQLAIKSATELLARSKAVAIVSIIDRNSLSTLEQSNFLHPEYKGRYIYRVDQGWRNIPSRYMGMQSYLTEQQYGKGPKSWLLLLDQHNQFLKVFDEAEARVYLNLLGKPEWHFDNQGNLQRR

Radius of gyration: 23.84 Å; Cα contacts (8 Å, |Δi|>4): 313; chains: 1; bounding box: 50×35×90 Å